Protein AF-A0A816KTT2-F1 (afdb_monomer_lite)

InterPro domains:
  IPR001611 Leucine-rich repeat [PS51450] (132-153)
  IPR003591 Leucine-rich repeat, typical subtype [SM00369] (106-127)
  IPR003591 Leucine-rich repeat, typical subtype [SM00369] (130-153)
  IPR003591 Leucine-rich repeat, typical subtype [SM00369] (154-179)
  IPR025875 Leucine rich repeat 4 [PF12799] (131-171)
  IPR032675 Leucine-rich repeat domain superfamily [G3DSA:3.80.10.10] (71-218)
  IPR051432 Voltage and calcium-activated potassium channel auxiliary protein [PTHR46473] (9-260)

Radius of gyration: 24.3 Å; chains: 1; bounding box: 77×35×74 Å

pLDDT: mean 76.41, std 20.33, range [20.0, 98.81]

Foldseek 3Di:
DDDDDDDDPPQCQDQPPDDDDRWRFRDPPFQWGWTDDLAETAIHRHPPPDDADHADDPVDNRLHQEYHQECHAQEDRPCVLSNQNHQYDANALYQYDLVPDAQQSNLNHQYYHHANRQDADDAQCVRNNNQNHAYYHHDNYAHQEAELNSVLSNLNHAEAEHAAYQHAEYEPVLSVLLRLRHAEYEPAYPHQAYAYPDADALVSLQVSLVSQVVRVAAHEYAYAHYAPCRVDPFLVRVVVHDLSSVLSVVVNYDLNNVVRNLNHDADAVVRLVSVLVSVPVNDPDLPPDPNQDWGWHDYPVGIDTDGRRDVVVVD

Structure (mmCIF, N/CA/C/O backbone):
data_AF-A0A816KTT2-F1
#
_entry.id   AF-A0A816KTT2-F1
#
loop_
_atom_site.group_PDB
_atom_site.id
_atom_site.type_symbol
_atom_site.label_atom_id
_atom_site.label_alt_id
_atom_site.label_comp_id
_atom_site.label_asym_id
_atom_site.label_entity_id
_atom_site.label_seq_id
_atom_site.pdbx_PDB_ins_code
_atom_site.Cartn_x
_atom_site.Cartn_y
_atom_site.Cartn_z
_atom_site.occupancy
_atom_site.B_iso_or_equiv
_atom_site.auth_seq_id
_atom_site.auth_comp_id
_atom_site.auth_asym_id
_atom_site.auth_atom_id
_atom_site.pdbx_PDB_model_num
ATOM 1 N N . MET A 1 1 ? 45.117 -8.802 -15.740 1.00 24.66 1 MET A N 1
ATOM 2 C CA . MET A 1 1 ? 44.619 -7.413 -15.852 1.00 24.66 1 MET A CA 1
ATOM 3 C C . MET A 1 1 ? 43.783 -7.287 -17.121 1.00 24.66 1 MET A C 1
ATOM 5 O O . MET A 1 1 ? 44.356 -7.189 -18.193 1.00 24.66 1 MET A O 1
ATOM 9 N N . CYS A 1 2 ? 42.453 -7.301 -17.024 1.00 20.00 2 CYS A N 1
ATOM 10 C CA . CYS A 1 2 ? 41.589 -6.781 -18.087 1.00 20.00 2 CYS A CA 1
ATOM 11 C C . CYS A 1 2 ? 40.756 -5.656 -17.472 1.00 20.00 2 CYS A C 1
ATOM 13 O O . CYS A 1 2 ? 39.935 -5.884 -16.587 1.00 20.00 2 CYS A O 1
ATOM 15 N N . LYS A 1 3 ? 41.095 -4.428 -17.868 1.00 22.61 3 LYS A N 1
ATOM 16 C CA . LYS A 1 3 ? 40.458 -3.175 -17.468 1.00 22.61 3 LYS A CA 1
ATOM 17 C C . LYS A 1 3 ? 39.238 -2.934 -18.362 1.00 22.61 3 LYS A C 1
ATOM 19 O O . LYS A 1 3 ? 39.368 -2.947 -19.577 1.00 22.61 3 LYS A O 1
ATOM 24 N N . VAL A 1 4 ? 38.103 -2.681 -17.714 1.00 27.72 4 VAL A N 1
ATOM 25 C CA . VAL A 1 4 ? 37.094 -1.654 -18.033 1.00 27.72 4 VAL A CA 1
ATOM 26 C C . VAL A 1 4 ? 36.867 -1.331 -19.520 1.00 27.72 4 VAL A C 1
ATOM 28 O O . VAL A 1 4 ? 37.618 -0.565 -20.117 1.00 27.72 4 VAL A O 1
ATOM 31 N N . ARG A 1 5 ? 35.714 -1.757 -20.049 1.00 23.64 5 ARG A N 1
ATOM 32 C CA . ARG A 1 5 ? 34.893 -0.943 -20.961 1.00 23.64 5 ARG A CA 1
ATOM 33 C C . ARG A 1 5 ? 33.411 -1.176 -20.655 1.00 23.64 5 ARG A C 1
ATOM 35 O O . ARG A 1 5 ? 32.819 -2.165 -21.067 1.00 23.64 5 ARG A O 1
ATOM 42 N N . GLN A 1 6 ? 32.848 -0.252 -19.877 1.00 33.16 6 GLN A N 1
ATOM 43 C CA . GLN A 1 6 ? 31.441 0.132 -19.963 1.00 33.16 6 GLN A CA 1
ATOM 44 C C . GLN A 1 6 ? 31.148 0.556 -21.410 1.00 33.16 6 GLN A C 1
ATOM 46 O O . GLN A 1 6 ? 31.946 1.308 -21.962 1.00 33.16 6 GLN A O 1
ATOM 51 N N . LEU A 1 7 ? 30.048 0.073 -21.994 1.00 27.77 7 LEU A N 1
ATOM 52 C CA . LEU A 1 7 ? 29.100 0.775 -22.881 1.00 27.77 7 LEU A CA 1
ATOM 53 C C . LEU A 1 7 ? 28.324 -0.260 -23.720 1.00 27.77 7 LEU A C 1
ATOM 55 O O . LEU A 1 7 ? 28.928 -1.066 -24.417 1.00 27.77 7 LEU A O 1
ATOM 59 N N . LEU A 1 8 ? 26.991 -0.144 -23.693 1.00 30.16 8 LEU A N 1
ATOM 60 C CA . LEU A 1 8 ? 26.034 -0.680 -24.674 1.00 30.16 8 LEU A CA 1
ATOM 61 C C . LEU A 1 8 ? 25.933 -2.213 -24.766 1.00 30.16 8 LEU A C 1
ATOM 63 O O . LEU A 1 8 ? 26.398 -2.831 -25.722 1.00 30.16 8 LEU A O 1
ATOM 67 N N . ILE A 1 9 ? 25.197 -2.830 -23.835 1.00 35.19 9 ILE A N 1
ATOM 68 C CA . ILE A 1 9 ? 24.545 -4.111 -24.140 1.00 35.19 9 ILE A CA 1
ATOM 69 C C . ILE A 1 9 ? 23.357 -3.783 -25.051 1.00 35.19 9 ILE A C 1
ATOM 71 O O . ILE A 1 9 ? 22.263 -3.472 -24.587 1.00 35.19 9 ILE A O 1
ATOM 75 N N . PHE A 1 10 ? 23.591 -3.807 -26.364 1.00 36.38 10 PHE A N 1
ATOM 76 C CA . PHE A 1 10 ? 22.520 -3.969 -27.341 1.00 36.38 10 PHE A CA 1
ATOM 77 C C . PHE A 1 10 ? 21.886 -5.342 -27.081 1.00 36.38 10 PHE A C 1
ATOM 79 O O . PHE A 1 10 ? 22.417 -6.368 -27.502 1.00 36.38 10 PHE A O 1
ATOM 86 N N . LEU A 1 11 ? 20.743 -5.380 -26.393 1.00 40.09 11 LEU A N 1
ATOM 87 C CA . LEU A 1 11 ? 19.772 -6.439 -26.646 1.00 40.09 11 LEU A CA 1
ATOM 88 C C . LEU A 1 11 ? 19.348 -6.254 -28.105 1.00 40.09 11 LEU A C 1
ATOM 90 O O . LEU A 1 11 ? 18.520 -5.402 -28.415 1.00 40.09 11 LEU A O 1
ATOM 94 N N . SER A 1 12 ? 19.967 -6.994 -29.022 1.00 38.56 12 SER A N 1
ATOM 95 C CA . SER A 1 12 ? 19.483 -7.126 -30.392 1.00 38.56 12 SER A CA 1
ATOM 96 C C . SER A 1 12 ? 18.165 -7.896 -30.344 1.00 38.56 12 SER A C 1
ATOM 98 O O . SER A 1 12 ? 18.102 -9.105 -30.537 1.00 38.56 12 SER A O 1
ATOM 100 N N . CYS A 1 13 ? 17.086 -7.192 -30.021 1.00 36.97 13 CYS A N 1
ATOM 101 C CA . CYS A 1 13 ? 15.748 -7.670 -30.298 1.00 36.97 13 CYS A CA 1
ATOM 102 C C . CYS A 1 13 ? 15.587 -7.592 -31.826 1.00 36.97 13 CYS A C 1
ATOM 104 O O . CYS A 1 13 ? 15.429 -6.515 -32.400 1.00 36.97 13 CYS A O 1
ATOM 106 N N . LEU A 1 14 ? 15.784 -8.726 -32.505 1.00 33.47 14 LEU A N 1
ATOM 107 C CA . LEU A 1 14 ? 15.609 -8.826 -33.951 1.00 33.47 14 LEU A CA 1
ATOM 108 C C . LEU A 1 14 ? 14.117 -8.649 -34.255 1.00 33.47 14 LEU A C 1
ATOM 110 O O . LEU A 1 14 ? 13.292 -9.451 -33.822 1.00 33.47 14 LEU A O 1
ATOM 114 N N . PHE A 1 15 ? 13.770 -7.602 -35.004 1.00 34.47 15 PHE A N 1
ATOM 115 C CA . PHE A 1 15 ? 12.466 -7.493 -35.649 1.00 34.47 15 PHE A CA 1
ATOM 116 C C . PHE A 1 15 ? 12.412 -8.532 -36.774 1.00 34.47 15 PHE A C 1
ATOM 118 O O . PHE A 1 15 ? 12.858 -8.267 -37.888 1.00 34.47 15 PHE A O 1
ATOM 125 N N . THR A 1 16 ? 11.899 -9.734 -36.510 1.00 30.38 16 THR A N 1
ATOM 126 C CA . THR A 1 16 ? 11.515 -10.639 -37.599 1.00 30.38 16 THR A CA 1
ATOM 127 C C . THR A 1 16 ? 10.188 -10.152 -38.172 1.00 30.38 16 THR A C 1
ATOM 129 O O . THR A 1 16 ? 9.113 -10.554 -37.733 1.00 30.38 16 THR A O 1
ATOM 132 N N . SER A 1 17 ? 10.263 -9.233 -39.135 1.00 34.91 17 SER A N 1
ATOM 133 C CA . SER A 1 17 ? 9.120 -8.806 -39.937 1.00 34.91 17 SER A CA 1
ATOM 134 C C . SER A 1 17 ? 8.761 -9.890 -40.952 1.00 34.91 17 SER A C 1
ATOM 136 O O . SER A 1 17 ? 9.218 -9.845 -42.089 1.00 34.91 17 SER A O 1
ATOM 138 N N . THR A 1 18 ? 7.923 -10.847 -40.571 1.00 31.75 18 THR A N 1
ATOM 139 C CA . THR A 1 18 ? 7.153 -11.638 -41.541 1.00 31.75 18 THR A CA 1
ATOM 140 C C . THR A 1 18 ? 5.847 -12.101 -40.902 1.00 31.75 18 THR A C 1
ATOM 142 O O . THR A 1 18 ? 5.823 -13.096 -40.192 1.00 31.75 18 THR A O 1
ATOM 145 N N . ASN A 1 19 ? 4.782 -11.356 -41.207 1.00 33.91 19 ASN A N 1
ATOM 146 C CA . ASN A 1 19 ? 3.358 -11.670 -41.059 1.00 33.91 19 ASN A CA 1
ATOM 147 C C . ASN A 1 19 ? 2.789 -11.996 -39.661 1.00 33.91 19 ASN A C 1
ATOM 149 O O . ASN A 1 19 ? 2.970 -13.070 -39.104 1.00 33.91 19 ASN A O 1
ATOM 153 N N . SER A 1 20 ? 1.936 -11.062 -39.217 1.00 36.72 20 SER A N 1
ATOM 154 C CA . SER A 1 20 ? 0.981 -11.093 -38.097 1.00 36.72 20 SER A CA 1
ATOM 155 C C . SER A 1 20 ? 1.572 -11.308 -36.696 1.00 36.72 20 SER A C 1
ATOM 157 O O . SER A 1 20 ? 1.999 -12.398 -36.342 1.00 36.72 20 SER A O 1
ATOM 159 N N . THR A 1 21 ? 1.480 -10.253 -35.878 1.00 35.31 21 THR A N 1
ATOM 160 C CA . THR A 1 21 ? 2.015 -10.066 -34.511 1.00 35.31 21 THR A CA 1
ATOM 161 C C . THR A 1 21 ? 3.501 -9.669 -34.460 1.00 35.31 21 THR A C 1
ATOM 163 O O . THR A 1 21 ? 4.401 -10.499 -34.504 1.00 35.31 21 THR A O 1
ATOM 166 N N . ASN A 1 22 ? 3.761 -8.356 -34.364 1.00 38.28 22 ASN A N 1
ATOM 167 C CA . ASN A 1 22 ? 5.088 -7.764 -34.139 1.00 38.28 22 ASN A CA 1
ATOM 168 C C . ASN A 1 22 ? 5.579 -8.079 -32.713 1.00 38.28 22 ASN A C 1
ATOM 170 O O . ASN A 1 22 ? 5.584 -7.224 -31.832 1.00 38.28 22 ASN A O 1
ATOM 174 N N . VAL A 1 23 ? 5.957 -9.331 -32.473 1.00 39.00 23 VAL A N 1
ATOM 175 C CA . VAL A 1 23 ? 6.588 -9.781 -31.233 1.00 39.00 23 VAL A CA 1
ATOM 176 C C . VAL A 1 23 ? 8.085 -9.889 -31.495 1.00 39.00 23 VAL A C 1
ATOM 178 O O . VAL A 1 23 ? 8.531 -10.786 -32.206 1.00 39.00 23 VAL A O 1
ATOM 181 N N . SER A 1 24 ? 8.875 -8.972 -30.932 1.00 45.12 24 SER A N 1
ATOM 182 C CA . SER A 1 24 ? 10.334 -9.109 -30.951 1.00 45.12 24 SER A CA 1
ATOM 183 C C . SER A 1 24 ? 10.769 -9.973 -29.764 1.00 45.12 24 SER A C 1
ATOM 185 O O . SER A 1 24 ? 10.652 -9.584 -28.600 1.00 45.12 24 SER A O 1
ATOM 187 N N . SER A 1 25 ? 11.223 -11.193 -30.053 1.00 41.69 25 SER A N 1
ATOM 188 C CA . SER A 1 25 ? 11.922 -12.044 -29.088 1.00 41.69 25 SER A CA 1
ATOM 189 C C . SER A 1 25 ? 13.403 -11.685 -29.123 1.00 41.69 25 SER A C 1
ATOM 191 O O . SER A 1 25 ? 14.022 -11.815 -30.185 1.00 41.69 25 SER A O 1
ATOM 193 N N . CYS A 1 26 ? 14.004 -11.240 -28.015 1.00 45.84 26 CYS A N 1
ATOM 194 C CA . CYS A 1 26 ? 15.454 -11.059 -28.038 1.00 45.84 26 CYS A CA 1
ATOM 195 C C . CYS A 1 26 ? 16.170 -12.428 -28.006 1.00 45.84 26 CYS A C 1
ATOM 197 O O . CYS A 1 26 ? 15.630 -13.431 -27.540 1.00 45.84 26 CYS A O 1
ATOM 199 N N . ILE A 1 27 ? 17.357 -12.469 -28.615 1.00 42.12 27 ILE A N 1
ATOM 200 C CA . ILE A 1 27 ? 18.046 -13.673 -29.110 1.00 42.12 27 ILE A CA 1
ATOM 201 C C . ILE A 1 27 ? 18.154 -14.811 -28.073 1.00 42.12 27 ILE A C 1
ATOM 203 O O . ILE A 1 27 ? 18.439 -14.595 -26.893 1.00 42.12 27 ILE A O 1
ATOM 207 N N . SER A 1 28 ? 18.011 -16.044 -28.575 1.00 40.69 28 SER A N 1
ATOM 208 C CA . SER A 1 28 ? 17.909 -17.344 -27.888 1.00 40.69 28 SER A CA 1
ATOM 209 C C . SER A 1 28 ? 19.086 -17.781 -26.999 1.00 40.69 28 SER A C 1
ATOM 211 O O . SER A 1 28 ? 19.059 -18.894 -26.487 1.00 40.69 28 SER A O 1
ATOM 213 N N . ASN A 1 29 ? 20.097 -16.936 -26.791 1.00 45.31 29 ASN A N 1
ATOM 214 C CA . ASN A 1 29 ? 21.264 -17.224 -25.946 1.00 45.31 29 ASN A CA 1
ATOM 215 C C . ASN A 1 29 ? 21.421 -16.217 -24.797 1.00 45.31 29 ASN A C 1
ATOM 217 O O . ASN A 1 29 ? 22.522 -16.014 -24.285 1.00 45.31 29 ASN A O 1
ATOM 221 N N . THR A 1 30 ? 20.329 -15.573 -24.383 1.00 49.66 30 THR A N 1
ATOM 222 C CA . THR A 1 30 ? 20.312 -14.827 -23.126 1.00 49.66 30 THR A CA 1
ATOM 223 C C . THR A 1 30 ? 19.778 -15.719 -22.001 1.00 49.66 30 THR A C 1
ATOM 225 O O . THR A 1 30 ? 18.822 -16.467 -22.198 1.00 49.66 30 THR A O 1
ATOM 228 N N . PRO A 1 31 ? 20.352 -15.646 -20.794 1.00 64.31 31 PRO A N 1
ATOM 229 C CA . PRO A 1 31 ? 19.849 -16.341 -19.611 1.00 64.31 31 PRO A CA 1
ATOM 230 C C . PRO A 1 31 ? 18.574 -15.685 -19.043 1.00 64.31 31 PRO A C 1
ATOM 232 O O . PRO A 1 31 ? 18.317 -15.794 -17.853 1.00 64.31 31 PRO A O 1
ATOM 235 N N . CYS A 1 32 ? 17.811 -14.971 -19.875 1.00 74.06 32 CYS A N 1
ATOM 236 C CA . CYS A 1 32 ? 16.625 -14.192 -19.539 1.00 74.06 32 CYS A CA 1
ATOM 237 C C . CYS A 1 32 ? 15.531 -14.464 -20.575 1.00 74.06 32 CYS A C 1
ATOM 239 O O . CYS A 1 32 ? 15.811 -14.529 -21.771 1.00 74.06 32 CYS A O 1
ATOM 241 N N . LYS A 1 33 ? 14.263 -14.499 -20.160 1.00 79.81 33 LYS A N 1
ATOM 242 C CA . LYS A 1 33 ? 13.137 -14.341 -21.093 1.00 79.81 33 LYS A CA 1
ATOM 243 C C . LYS A 1 33 ? 12.829 -12.859 -21.251 1.00 79.81 33 LYS A C 1
ATOM 245 O O . LYS A 1 33 ? 12.615 -12.178 -20.254 1.00 79.81 33 LYS A O 1
ATOM 250 N N . CYS A 1 34 ? 12.785 -12.364 -22.480 1.00 79.81 34 CYS A N 1
ATOM 251 C CA . CYS A 1 34 ? 12.501 -10.961 -22.765 1.00 79.81 34 CYS A CA 1
ATOM 252 C C . CYS A 1 34 ? 11.460 -10.812 -23.875 1.00 79.81 34 CYS A C 1
ATOM 254 O O . CYS A 1 34 ? 11.364 -11.649 -24.773 1.00 79.81 34 CYS A O 1
ATOM 256 N N . LEU A 1 35 ? 10.669 -9.74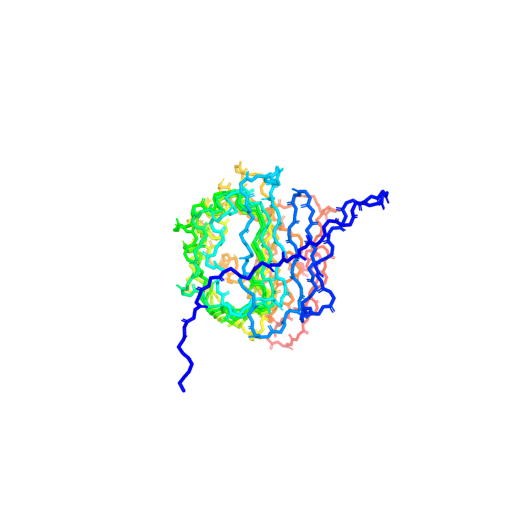8 -23.778 1.00 82.31 35 LEU A N 1
ATOM 257 C CA . LEU A 1 35 ? 9.609 -9.413 -24.717 1.00 82.31 35 LEU A CA 1
ATOM 258 C C . LEU A 1 35 ? 9.482 -7.892 -24.796 1.00 82.31 35 LEU A C 1
ATOM 260 O O . LEU A 1 35 ? 9.340 -7.230 -23.767 1.00 82.31 35 LEU A O 1
ATOM 264 N N . LEU A 1 36 ? 9.503 -7.358 -26.014 1.00 83.81 36 LEU A N 1
ATOM 265 C CA . LEU A 1 36 ? 9.235 -5.952 -26.291 1.00 83.81 36 LEU A CA 1
ATOM 266 C C . LEU A 1 36 ? 8.025 -5.832 -27.221 1.00 83.81 36 LEU A C 1
ATOM 268 O O . LEU A 1 36 ? 7.941 -6.511 -28.248 1.00 83.81 36 LEU A O 1
ATOM 272 N N . THR A 1 37 ? 7.115 -4.947 -26.835 1.00 83.25 37 THR A N 1
ATOM 273 C CA . THR A 1 37 ? 5.898 -4.562 -27.560 1.00 83.25 37 THR A CA 1
ATOM 274 C C . THR A 1 37 ? 5.875 -3.042 -27.745 1.00 83.25 37 THR A C 1
ATOM 276 O O . THR A 1 37 ? 6.811 -2.359 -27.328 1.00 83.25 37 THR A O 1
ATOM 279 N N . GLU A 1 38 ? 4.823 -2.504 -28.364 1.00 81.94 38 GLU A N 1
ATOM 280 C CA . GLU A 1 38 ? 4.696 -1.062 -28.618 1.00 81.94 38 GLU A CA 1
ATOM 281 C C . GLU A 1 38 ? 4.625 -0.216 -27.333 1.00 81.94 38 GLU A C 1
ATOM 283 O O . GLU A 1 38 ? 5.120 0.913 -27.315 1.00 81.94 38 GLU A O 1
ATOM 288 N N . ASP A 1 39 ? 4.063 -0.775 -26.256 1.00 87.44 39 ASP A N 1
ATOM 289 C CA . ASP A 1 39 ? 3.790 -0.089 -24.987 1.00 87.44 39 ASP A CA 1
ATOM 290 C C . ASP A 1 39 ? 4.426 -0.759 -23.756 1.00 87.44 39 ASP A C 1
ATOM 292 O O . ASP A 1 39 ? 4.419 -0.193 -22.659 1.00 87.44 39 ASP A O 1
ATOM 296 N N . SER A 1 40 ? 5.003 -1.955 -23.901 1.00 89.31 40 SER A N 1
ATOM 297 C CA . SER A 1 40 ? 5.557 -2.694 -22.767 1.00 89.31 40 SER A CA 1
ATOM 298 C C . SER A 1 40 ? 6.890 -3.382 -23.037 1.00 89.31 40 SER A C 1
ATOM 300 O O . SER A 1 40 ? 7.136 -3.931 -24.116 1.00 89.31 40 SER A O 1
ATOM 302 N N . PHE A 1 41 ? 7.732 -3.395 -22.002 1.00 87.50 41 PHE A N 1
ATOM 303 C CA . PHE A 1 41 ? 8.992 -4.125 -21.952 1.00 87.50 41 PHE A CA 1
ATOM 304 C C . PHE A 1 41 ? 8.982 -5.122 -20.790 1.00 87.50 41 PHE A C 1
ATOM 306 O O . PHE A 1 41 ? 8.722 -4.765 -19.640 1.00 87.50 41 PHE A O 1
ATOM 313 N N . THR A 1 42 ? 9.263 -6.387 -21.087 1.00 87.12 42 THR A N 1
ATOM 314 C CA . THR A 1 42 ? 9.264 -7.478 -20.112 1.00 87.12 42 THR A CA 1
ATOM 315 C C . THR A 1 42 ? 10.602 -8.205 -20.108 1.00 87.12 42 THR A C 1
ATOM 317 O O . THR A 1 42 ? 11.148 -8.534 -21.159 1.00 87.12 42 THR A O 1
ATOM 320 N N . LEU A 1 43 ? 11.094 -8.502 -18.910 1.00 87.19 43 LEU A N 1
ATOM 321 C CA . LEU A 1 43 ? 12.315 -9.225 -18.608 1.00 87.19 43 LEU A CA 1
ATOM 322 C C . LEU A 1 43 ? 12.053 -10.176 -17.430 1.00 87.19 43 LEU A C 1
ATOM 324 O O . LEU A 1 43 ? 11.607 -9.752 -16.367 1.00 87.19 43 LEU A O 1
ATOM 328 N N . LEU A 1 44 ? 12.298 -11.470 -17.606 1.00 87.00 44 LEU A N 1
ATOM 329 C CA . LEU A 1 44 ? 11.953 -12.499 -16.626 1.00 87.00 44 LEU A CA 1
ATOM 330 C C . LEU A 1 44 ? 13.112 -13.469 -16.417 1.00 87.00 44 LEU A C 1
ATOM 332 O O . LEU A 1 44 ? 13.697 -13.955 -17.388 1.00 87.00 44 LEU A O 1
ATOM 336 N N . ASN A 1 45 ? 13.340 -13.825 -15.151 1.00 82.88 45 ASN A N 1
ATOM 337 C CA . ASN A 1 45 ? 14.223 -14.910 -14.716 1.00 82.88 45 ASN A CA 1
ATOM 338 C C . ASN A 1 45 ? 15.626 -14.810 -15.326 1.00 82.88 45 ASN A C 1
ATOM 340 O O . ASN A 1 45 ? 16.062 -15.721 -16.024 1.00 82.88 45 ASN A O 1
ATOM 344 N N . CYS A 1 46 ? 16.300 -13.688 -15.088 1.00 78.56 46 CYS A N 1
ATOM 345 C CA . CYS A 1 46 ? 17.652 -13.462 -15.583 1.00 78.56 46 CYS A CA 1
ATOM 346 C C . CYS A 1 46 ? 18.713 -14.109 -14.696 1.00 78.56 46 CYS A C 1
ATOM 348 O O . CYS A 1 46 ? 18.598 -14.078 -13.471 1.00 78.56 46 CYS A O 1
ATOM 350 N N . SER A 1 47 ? 19.803 -14.614 -15.284 1.00 68.12 47 SER A N 1
ATOM 351 C CA . SER A 1 47 ? 20.982 -14.965 -14.485 1.00 68.12 47 SER A CA 1
ATOM 352 C C . SER A 1 47 ? 21.635 -13.721 -13.880 1.00 68.12 47 SER A C 1
ATOM 354 O O . SER A 1 47 ? 21.647 -12.636 -14.465 1.00 68.12 47 SER A O 1
ATOM 356 N N . TYR A 1 48 ? 22.270 -13.912 -12.723 1.00 59.28 48 TYR A N 1
ATOM 357 C CA . TYR A 1 48 ? 22.945 -12.886 -11.916 1.00 59.28 48 TYR A CA 1
ATOM 358 C C . TYR A 1 48 ? 24.094 -12.129 -12.616 1.00 59.28 48 TYR A C 1
ATOM 360 O O . TYR A 1 48 ? 24.746 -11.290 -12.000 1.00 59.28 48 TYR A O 1
ATOM 368 N N . SER A 1 49 ? 24.370 -12.415 -13.891 1.00 57.78 49 SER A N 1
ATOM 369 C CA . SER A 1 49 ? 25.502 -11.885 -14.652 1.00 57.78 49 SER A CA 1
ATOM 370 C C . SER A 1 49 ? 25.253 -10.532 -15.329 1.00 57.78 49 SER A C 1
ATOM 372 O O . SER A 1 49 ? 26.180 -10.069 -15.978 1.00 57.78 49 SER A O 1
ATOM 374 N N . LEU A 1 50 ? 24.075 -9.909 -15.129 1.00 63.75 50 LEU A N 1
ATOM 375 C CA . LEU A 1 50 ? 23.656 -8.514 -15.423 1.00 63.75 50 LEU A CA 1
ATOM 376 C C . LEU A 1 50 ? 22.477 -8.409 -16.402 1.00 63.75 50 LEU A C 1
ATOM 378 O O . LEU A 1 50 ? 22.644 -8.643 -17.599 1.00 63.75 50 LEU A O 1
ATOM 382 N N . PRO A 1 51 ? 21.362 -7.836 -15.923 1.00 66.69 51 PRO A N 1
ATOM 383 C CA . PRO A 1 51 ? 20.658 -6.851 -16.732 1.00 66.69 51 PRO A CA 1
ATOM 384 C C . PRO A 1 51 ? 20.332 -5.599 -15.913 1.00 66.69 51 PRO A C 1
ATOM 386 O O . PRO A 1 51 ? 19.731 -5.661 -14.844 1.00 66.69 51 PRO A O 1
ATOM 389 N N . ASP A 1 52 ? 20.749 -4.449 -16.429 1.00 73.44 52 ASP A N 1
ATOM 390 C CA . ASP A 1 52 ? 20.015 -3.202 -16.208 1.00 73.44 52 ASP A CA 1
ATOM 391 C C . ASP A 1 52 ? 18.922 -3.111 -17.291 1.00 73.44 52 ASP A C 1
ATOM 393 O O . ASP A 1 52 ? 18.908 -3.908 -18.237 1.00 73.44 52 ASP A O 1
ATOM 397 N N . LEU A 1 53 ? 18.010 -2.150 -17.177 1.00 78.50 53 LEU A N 1
ATOM 398 C CA . LEU A 1 53 ? 17.065 -1.863 -18.251 1.00 78.50 53 LEU A CA 1
ATOM 399 C C . LEU A 1 53 ? 17.831 -1.371 -19.497 1.00 78.50 53 LEU A C 1
ATOM 401 O O . LEU A 1 53 ? 18.752 -0.558 -19.362 1.00 78.50 53 LEU A O 1
ATOM 405 N N . PRO A 1 54 ? 17.478 -1.839 -20.711 1.00 76.31 54 PRO A N 1
ATOM 406 C CA . PRO A 1 54 ? 18.081 -1.332 -21.938 1.00 76.31 54 PRO A CA 1
ATOM 407 C C . PRO A 1 54 ? 17.714 0.142 -22.148 1.00 76.31 54 PRO A C 1
ATOM 409 O O . PRO A 1 54 ? 16.802 0.664 -21.513 1.00 76.31 54 PRO A O 1
ATOM 412 N N . ILE A 1 55 ? 18.400 0.816 -23.065 1.00 70.62 55 ILE A N 1
ATOM 413 C CA . ILE A 1 55 ? 18.019 2.156 -23.527 1.00 70.62 55 ILE A CA 1
ATOM 414 C C . ILE A 1 55 ? 17.554 2.012 -24.974 1.00 70.62 55 ILE A C 1
ATOM 416 O O . ILE A 1 55 ? 18.295 1.486 -25.806 1.00 70.62 55 ILE A O 1
ATOM 420 N N . PHE A 1 56 ? 16.335 2.460 -25.277 1.00 66.88 56 PHE A N 1
ATOM 421 C CA . PHE A 1 56 ? 15.817 2.480 -26.645 1.00 66.88 56 PHE A CA 1
ATOM 422 C C . PHE A 1 56 ? 16.233 3.779 -27.346 1.00 66.88 56 PHE A C 1
ATOM 424 O O . PHE A 1 56 ? 16.132 4.864 -26.775 1.00 66.88 56 PHE A O 1
ATOM 431 N N . ASN A 1 57 ? 16.728 3.678 -28.583 1.00 56.75 57 ASN A N 1
ATOM 432 C CA . ASN A 1 57 ? 17.114 4.851 -29.369 1.00 56.75 57 ASN A CA 1
ATOM 433 C C . ASN A 1 57 ? 15.879 5.678 -29.771 1.00 56.75 57 ASN A C 1
ATOM 435 O O . ASN A 1 57 ? 14.838 5.126 -30.134 1.00 56.75 57 ASN A O 1
ATOM 439 N N . SER A 1 58 ? 16.047 7.003 -29.811 1.00 51.56 58 SER A N 1
ATOM 440 C CA . SER A 1 58 ? 15.028 8.026 -30.118 1.00 51.56 58 SER A CA 1
ATOM 441 C C . SER A 1 58 ? 14.324 7.892 -31.475 1.00 51.56 58 SER A C 1
ATOM 443 O O . SER A 1 58 ? 13.354 8.595 -31.730 1.00 51.56 58 SER A O 1
ATOM 445 N N . ASN A 1 59 ? 14.801 7.009 -32.355 1.00 48.78 59 ASN A N 1
ATOM 446 C CA . ASN A 1 59 ? 14.206 6.762 -33.673 1.00 48.78 59 ASN A CA 1
ATOM 447 C C . ASN A 1 59 ? 13.061 5.737 -33.632 1.00 48.78 59 ASN A C 1
ATOM 449 O O . ASN A 1 59 ? 12.498 5.410 -34.674 1.00 48.78 59 ASN A O 1
ATOM 453 N N . THR A 1 60 ? 12.741 5.198 -32.454 1.00 55.50 60 THR A N 1
ATOM 454 C CA . THR A 1 60 ? 11.634 4.260 -32.265 1.00 55.50 60 THR A CA 1
ATOM 455 C C . THR A 1 60 ? 10.432 4.999 -31.682 1.00 55.50 60 THR A C 1
ATOM 457 O O . THR A 1 60 ? 10.546 5.682 -30.671 1.00 55.50 60 THR A O 1
ATOM 460 N N . SER A 1 61 ? 9.266 4.870 -32.315 1.00 60.22 61 SER A N 1
ATOM 461 C CA . SER A 1 61 ? 7.985 5.432 -31.860 1.00 60.22 61 SER A CA 1
ATOM 462 C C . SER A 1 61 ? 7.390 4.665 -30.666 1.00 60.22 61 SER A C 1
ATOM 464 O O . SER A 1 61 ? 6.173 4.536 -30.559 1.00 60.22 61 SER A O 1
ATOM 466 N N . LEU A 1 62 ? 8.234 4.081 -29.813 1.00 68.25 62 LEU A N 1
ATOM 467 C CA . LEU A 1 62 ? 7.807 3.239 -28.699 1.00 68.25 62 LEU A CA 1
ATOM 468 C C . LEU A 1 62 ? 7.443 4.128 -27.510 1.00 68.25 62 LEU A C 1
ATOM 470 O O . LEU A 1 62 ? 8.290 4.850 -26.983 1.00 68.25 62 LEU A O 1
ATOM 474 N N . ASN A 1 63 ? 6.186 4.064 -27.078 1.00 84.25 63 ASN A N 1
ATOM 475 C CA . ASN A 1 63 ? 5.706 4.765 -25.893 1.00 84.25 63 ASN A CA 1
ATOM 476 C C . ASN A 1 63 ? 5.523 3.752 -24.763 1.00 84.25 63 ASN A C 1
ATOM 478 O O . ASN A 1 63 ? 4.413 3.302 -24.492 1.00 84.25 63 ASN A O 1
ATOM 482 N N . ILE A 1 64 ? 6.634 3.359 -24.138 1.00 88.06 64 ILE A N 1
ATOM 483 C CA . ILE A 1 64 ? 6.616 2.346 -23.083 1.00 88.06 64 ILE A CA 1
ATOM 484 C C . ILE A 1 64 ? 5.928 2.908 -21.835 1.00 88.06 64 ILE A C 1
ATOM 486 O O . ILE A 1 64 ? 6.471 3.771 -21.146 1.00 88.06 64 ILE A O 1
ATOM 490 N N . THR A 1 65 ? 4.752 2.370 -21.524 1.00 94.88 65 THR A N 1
ATOM 491 C CA . THR A 1 65 ? 3.972 2.666 -20.315 1.00 94.88 65 THR A CA 1
ATOM 492 C C . THR A 1 65 ? 4.116 1.566 -19.261 1.00 94.88 65 THR A C 1
ATOM 494 O O . THR A 1 65 ? 3.788 1.773 -18.091 1.00 94.88 65 THR A O 1
ATOM 497 N N . LYS A 1 66 ? 4.640 0.391 -19.634 1.00 96.00 66 LYS A N 1
ATOM 498 C CA . LYS A 1 66 ? 4.716 -0.778 -18.749 1.00 96.00 66 LYS A CA 1
ATOM 499 C C . LYS A 1 66 ? 6.080 -1.459 -18.775 1.00 96.00 66 LYS A C 1
ATOM 501 O O . LYS A 1 66 ? 6.553 -1.896 -19.821 1.00 96.00 66 LYS A O 1
ATOM 506 N N . ILE A 1 67 ? 6.673 -1.642 -17.598 1.00 94.19 67 ILE A N 1
ATOM 507 C CA . ILE A 1 67 ? 7.914 -2.401 -17.407 1.00 94.19 67 ILE A CA 1
ATOM 508 C C . ILE A 1 67 ? 7.676 -3.540 -16.417 1.00 94.19 67 ILE A C 1
ATOM 510 O O . ILE A 1 67 ? 7.238 -3.318 -15.289 1.00 94.19 67 ILE A O 1
ATOM 514 N N . ILE A 1 68 ? 7.998 -4.766 -16.833 1.00 94.00 68 ILE A N 1
ATOM 515 C CA . ILE A 1 68 ? 7.932 -5.968 -15.995 1.00 94.00 68 ILE A CA 1
ATOM 516 C C . ILE A 1 68 ? 9.315 -6.622 -15.964 1.00 94.00 68 ILE A C 1
ATOM 518 O O . ILE A 1 68 ? 9.688 -7.300 -16.909 1.00 94.00 68 ILE A O 1
ATOM 522 N N . ALA A 1 69 ? 10.067 -6.463 -14.883 1.00 91.44 69 ALA A N 1
ATOM 523 C CA . ALA A 1 69 ? 11.391 -7.043 -14.674 1.00 91.44 69 ALA A CA 1
ATOM 524 C C . ALA A 1 69 ? 11.391 -7.980 -13.447 1.00 91.44 69 ALA A C 1
ATOM 526 O O . ALA A 1 69 ? 11.885 -7.625 -12.374 1.00 91.44 69 ALA A O 1
ATOM 527 N N . ARG A 1 70 ? 10.817 -9.184 -13.590 1.00 93.06 70 ARG A N 1
ATOM 528 C CA . ARG A 1 70 ? 10.651 -10.136 -12.472 1.00 93.06 70 ARG A CA 1
ATOM 529 C C . ARG A 1 70 ? 11.822 -11.095 -12.345 1.00 93.06 70 ARG A C 1
ATOM 531 O O . ARG A 1 70 ? 12.199 -11.724 -13.334 1.00 93.06 70 ARG A O 1
ATOM 538 N N . HIS A 1 71 ? 12.348 -11.265 -11.131 1.00 89.56 71 HIS A N 1
ATOM 539 C CA . HIS A 1 71 ? 13.561 -12.060 -10.878 1.00 89.56 71 HIS A CA 1
ATOM 540 C C . HIS A 1 71 ? 14.668 -11.723 -11.889 1.00 89.56 71 HIS A C 1
ATOM 542 O O . HIS A 1 71 ? 15.322 -12.605 -12.447 1.00 89.56 71 HIS A O 1
ATOM 548 N N . ALA A 1 72 ? 14.783 -10.436 -12.217 1.00 86.25 72 ALA A N 1
ATOM 549 C CA . ALA A 1 72 ? 15.582 -9.980 -13.342 1.00 86.25 72 ALA A CA 1
ATOM 550 C C . ALA A 1 72 ? 16.755 -9.117 -12.884 1.00 86.25 72 ALA A C 1
ATOM 552 O O . ALA A 1 72 ? 17.847 -9.227 -13.432 1.00 86.25 72 ALA A O 1
ATOM 553 N N . LEU A 1 73 ? 16.546 -8.276 -11.870 1.00 86.19 73 LEU A N 1
ATOM 554 C CA . LEU A 1 73 ? 17.527 -7.281 -11.456 1.00 86.19 73 LEU A CA 1
ATOM 555 C C . LEU A 1 73 ? 18.260 -7.714 -10.179 1.00 86.19 73 LEU A C 1
ATOM 557 O O . LEU A 1 73 ? 17.695 -8.335 -9.280 1.00 86.19 73 LEU A O 1
ATOM 561 N N . ILE A 1 74 ? 19.534 -7.337 -10.095 1.00 83.62 74 ILE A N 1
ATOM 562 C CA . ILE A 1 74 ? 20.397 -7.535 -8.912 1.00 83.62 74 ILE A CA 1
ATOM 563 C C . ILE A 1 74 ? 20.727 -6.221 -8.187 1.00 83.62 74 ILE A C 1
ATOM 565 O O . ILE A 1 74 ? 21.472 -6.208 -7.209 1.00 83.62 74 ILE A O 1
ATOM 569 N N . ARG A 1 75 ? 20.252 -5.102 -8.741 1.00 85.81 75 ARG A N 1
ATOM 570 C CA . ARG A 1 75 ? 20.427 -3.737 -8.246 1.00 85.81 75 ARG A CA 1
ATOM 571 C C . ARG A 1 75 ? 19.292 -2.865 -8.783 1.00 85.81 75 ARG A C 1
ATOM 573 O O . ARG A 1 75 ? 18.619 -3.260 -9.733 1.00 85.81 75 ARG A O 1
ATOM 580 N N . TRP A 1 76 ? 19.122 -1.674 -8.216 1.00 89.69 76 TRP A N 1
ATOM 581 C CA . TRP A 1 76 ? 18.195 -0.681 -8.762 1.00 89.69 76 TRP A CA 1
ATOM 582 C C . TRP A 1 76 ? 18.581 -0.293 -10.206 1.00 89.69 76 TRP A C 1
ATOM 584 O O . TRP A 1 76 ? 19.772 -0.070 -10.448 1.00 89.69 76 TRP A O 1
ATOM 594 N N . PRO A 1 77 ? 17.627 -0.218 -11.156 1.00 88.56 77 PRO A N 1
ATOM 595 C CA . PRO A 1 77 ? 17.934 0.091 -12.550 1.00 88.56 77 PRO A CA 1
ATOM 596 C C . PRO A 1 77 ? 18.398 1.544 -12.717 1.00 88.56 77 PRO A C 1
ATOM 598 O O . PRO A 1 77 ? 17.660 2.479 -12.398 1.00 88.56 77 PRO A O 1
ATOM 601 N N . LEU A 1 78 ? 19.613 1.753 -13.238 1.00 85.38 78 LEU A N 1
ATOM 602 C CA . LEU A 1 78 ? 20.216 3.089 -13.365 1.00 85.38 78 LEU A CA 1
ATOM 603 C C . LEU A 1 78 ? 19.562 3.914 -14.476 1.00 85.38 78 LEU A C 1
ATOM 605 O O . LEU A 1 78 ? 19.578 5.143 -14.437 1.00 85.38 78 LEU A O 1
ATOM 609 N N . HIS A 1 79 ? 18.977 3.236 -15.463 1.00 83.56 79 HIS A N 1
ATOM 610 C CA . HIS A 1 79 ? 18.363 3.852 -16.637 1.00 83.56 79 HIS A CA 1
ATOM 611 C C . HIS A 1 79 ? 16.836 3.933 -16.557 1.00 83.56 79 HIS A C 1
ATOM 613 O O . HIS A 1 79 ? 16.181 4.201 -17.561 1.00 83.56 79 HIS A O 1
ATOM 619 N N . LEU A 1 80 ? 16.245 3.757 -15.368 1.00 88.75 80 LEU A N 1
ATOM 620 C CA . LEU A 1 80 ? 14.793 3.870 -15.190 1.00 88.75 80 LEU A CA 1
ATOM 621 C C . LEU A 1 80 ? 14.246 5.216 -15.687 1.00 88.75 80 LEU A C 1
ATOM 623 O O . LEU A 1 80 ? 13.165 5.277 -16.261 1.00 88.75 80 LEU A O 1
ATOM 627 N N . CYS A 1 81 ? 15.023 6.289 -15.536 1.00 88.38 81 CYS A N 1
ATOM 628 C CA . CYS A 1 81 ? 14.614 7.628 -15.950 1.00 88.38 81 CYS A CA 1
ATOM 629 C C . CYS A 1 81 ? 14.547 7.849 -17.463 1.00 88.38 81 CYS A C 1
ATOM 631 O O . CYS A 1 81 ? 14.026 8.873 -17.896 1.00 88.38 81 CYS A O 1
ATOM 633 N N . SER A 1 82 ? 15.007 6.896 -18.276 1.00 86.25 82 SER A N 1
ATOM 634 C CA . SER A 1 82 ? 14.729 6.894 -19.715 1.00 86.25 82 SER A CA 1
ATOM 635 C C . SER A 1 82 ? 13.263 6.561 -20.034 1.00 86.25 82 SER A C 1
ATOM 637 O O . SER A 1 82 ? 12.843 6.715 -21.175 1.00 86.25 82 SER A O 1
ATOM 639 N N . TYR A 1 83 ? 12.482 6.140 -19.034 1.00 88.94 83 TYR A N 1
ATOM 640 C CA . TYR A 1 83 ? 11.107 5.664 -19.160 1.00 88.94 83 TYR A CA 1
ATOM 641 C C . TYR A 1 83 ? 10.120 6.545 -18.378 1.00 88.94 83 TYR A C 1
ATOM 643 O O . TYR A 1 83 ? 9.386 6.068 -17.519 1.00 88.94 83 TYR A O 1
ATOM 651 N N . SER A 1 84 ? 10.098 7.854 -18.638 1.00 88.69 84 SER A N 1
ATOM 652 C CA . SER A 1 84 ? 9.326 8.819 -17.831 1.00 88.69 84 SER A CA 1
ATOM 653 C C . SER A 1 84 ? 7.802 8.641 -17.873 1.00 88.69 84 SER A C 1
ATOM 655 O O . SER A 1 84 ? 7.109 9.115 -16.974 1.00 88.69 84 SER A O 1
ATOM 657 N N . ASN A 1 85 ? 7.279 7.975 -18.906 1.00 91.44 85 ASN A N 1
ATOM 658 C CA . ASN A 1 85 ? 5.840 7.794 -19.131 1.00 91.44 85 ASN A CA 1
ATOM 659 C C . ASN A 1 85 ? 5.285 6.504 -18.510 1.00 91.44 85 ASN A C 1
ATOM 661 O O . ASN A 1 85 ? 4.130 6.167 -18.759 1.00 91.44 85 ASN A O 1
ATOM 665 N N . ILE A 1 86 ? 6.086 5.755 -17.742 1.00 95.12 86 ILE A N 1
ATOM 666 C CA . ILE A 1 86 ? 5.613 4.479 -17.206 1.00 95.12 86 ILE A CA 1
ATOM 667 C C . ILE A 1 86 ? 4.524 4.672 -16.155 1.00 95.12 86 ILE A C 1
ATOM 669 O O . ILE A 1 86 ? 4.637 5.473 -15.228 1.00 95.12 86 ILE A O 1
ATOM 673 N N . GLU A 1 87 ? 3.493 3.855 -16.290 1.00 97.94 87 GLU A N 1
ATOM 674 C CA . GLU A 1 87 ? 2.355 3.750 -15.389 1.00 97.94 87 GLU A CA 1
ATOM 675 C C . GLU A 1 87 ? 2.440 2.468 -14.553 1.00 97.94 87 GLU A C 1
ATOM 677 O O . GLU A 1 87 ? 1.979 2.429 -13.412 1.00 97.94 87 GLU A O 1
ATOM 682 N N . ILE A 1 88 ? 3.066 1.416 -15.092 1.00 98.50 88 ILE A N 1
ATOM 683 C CA . ILE A 1 88 ? 3.194 0.111 -14.440 1.00 98.50 88 ILE A CA 1
ATOM 684 C C . ILE A 1 88 ? 4.670 -0.266 -14.346 1.00 98.50 88 ILE A C 1
ATOM 686 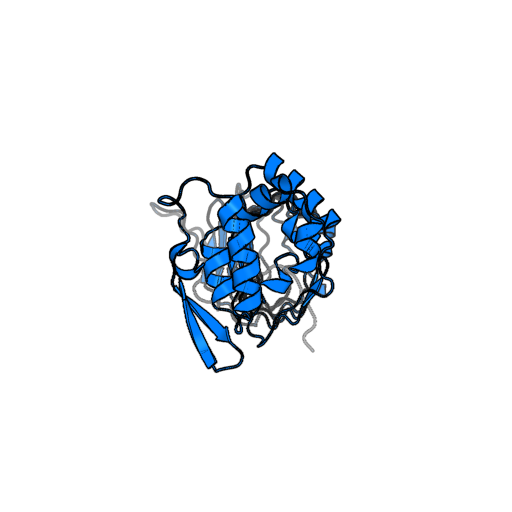O O . ILE A 1 88 ? 5.337 -0.456 -15.364 1.00 98.50 88 ILE A O 1
ATOM 690 N N . LEU A 1 89 ? 5.153 -0.446 -13.118 1.00 97.88 89 LEU A N 1
ATOM 691 C CA . LEU A 1 89 ? 6.499 -0.931 -12.831 1.00 97.88 89 LEU A CA 1
ATOM 692 C C . LEU A 1 89 ? 6.434 -2.140 -11.899 1.00 97.88 89 LEU A C 1
ATOM 694 O O . LEU A 1 89 ? 6.059 -2.033 -10.732 1.00 97.88 89 LEU A O 1
ATOM 698 N N . ASP A 1 90 ? 6.828 -3.298 -12.414 1.00 98.12 90 ASP A N 1
ATOM 699 C CA . ASP A 1 90 ? 6.933 -4.535 -11.648 1.00 98.12 90 ASP A CA 1
ATOM 700 C C . ASP A 1 90 ? 8.385 -5.003 -11.628 1.00 98.12 90 ASP A C 1
ATOM 702 O O . ASP A 1 90 ? 8.904 -5.444 -12.647 1.00 98.12 90 ASP A O 1
ATOM 706 N N . LEU A 1 91 ? 9.037 -4.902 -10.471 1.00 95.62 91 LEU A N 1
ATOM 707 C CA . LEU A 1 91 ? 10.413 -5.355 -10.253 1.00 95.62 91 LEU A CA 1
ATOM 708 C C . LEU A 1 91 ? 10.473 -6.565 -9.306 1.00 95.62 91 LEU A C 1
ATOM 710 O O . LEU A 1 91 ? 11.517 -6.837 -8.709 1.00 95.62 91 LEU A O 1
ATOM 714 N N . SER A 1 92 ? 9.351 -7.265 -9.121 1.00 96.81 92 SER A N 1
ATOM 715 C CA . SER A 1 92 ? 9.210 -8.294 -8.087 1.00 96.81 92 SER A CA 1
ATOM 716 C C . SER A 1 92 ? 10.235 -9.424 -8.199 1.00 96.81 92 SER A C 1
ATOM 718 O O . SER A 1 92 ? 10.681 -9.802 -9.283 1.00 96.81 92 SER A O 1
ATOM 720 N N . GLY A 1 93 ? 10.646 -9.972 -7.056 1.00 94.06 93 GLY A N 1
ATOM 721 C CA . GLY A 1 93 ? 11.624 -11.062 -7.001 1.00 94.06 93 GLY A CA 1
ATOM 722 C C . GLY A 1 93 ? 13.058 -10.667 -7.376 1.00 94.06 93 GLY A C 1
ATOM 723 O O . GLY A 1 93 ? 13.933 -11.530 -7.434 1.00 94.06 93 GLY A O 1
ATOM 724 N N . SER A 1 94 ? 13.311 -9.389 -7.666 1.00 90.69 94 SER A N 1
ATOM 725 C CA . SER A 1 94 ? 14.650 -8.856 -7.932 1.00 90.69 94 SER A CA 1
ATOM 726 C C . SER A 1 94 ? 15.365 -8.485 -6.633 1.00 90.69 94 SER A C 1
ATOM 728 O O . SER A 1 94 ? 14.736 -8.053 -5.676 1.00 90.69 94 SER A O 1
ATOM 730 N N . TYR A 1 95 ? 16.690 -8.589 -6.578 1.00 85.62 95 TYR A N 1
ATOM 731 C CA . TYR A 1 95 ? 17.452 -8.204 -5.386 1.00 85.62 95 TYR A CA 1
ATOM 732 C C . TYR A 1 95 ? 17.728 -6.696 -5.414 1.00 85.62 95 TYR A C 1
ATOM 734 O O . TYR A 1 95 ? 18.645 -6.245 -6.099 1.00 85.62 95 TYR A O 1
ATOM 742 N N . LEU A 1 96 ? 16.907 -5.901 -4.720 1.00 86.06 96 LEU A N 1
ATOM 743 C CA . LEU A 1 96 ? 16.983 -4.441 -4.770 1.00 86.06 96 LEU A CA 1
ATOM 744 C C . LEU A 1 96 ? 17.397 -3.868 -3.420 1.00 86.06 96 LEU A C 1
ATOM 746 O O . LEU A 1 96 ? 16.705 -4.013 -2.415 1.00 86.06 96 LEU A O 1
ATOM 750 N N . ASP A 1 97 ? 18.504 -3.137 -3.413 1.00 80.31 97 ASP A N 1
ATOM 751 C CA . ASP A 1 97 ? 18.878 -2.339 -2.257 1.00 80.31 97 ASP A CA 1
ATOM 752 C C . ASP A 1 97 ? 18.094 -1.018 -2.259 1.00 80.31 97 ASP A C 1
ATOM 754 O O . ASP A 1 97 ? 18.305 -0.141 -3.102 1.00 80.31 97 ASP A O 1
ATOM 758 N N . ALA A 1 98 ? 17.179 -0.885 -1.296 1.00 76.19 98 ALA A N 1
ATOM 759 C CA . ALA A 1 98 ? 16.304 0.274 -1.148 1.00 76.19 98 ALA A CA 1
ATOM 760 C C . ALA A 1 98 ? 17.066 1.602 -0.982 1.00 76.19 98 ALA A C 1
ATOM 762 O O . ALA A 1 98 ? 16.488 2.657 -1.234 1.00 76.19 98 ALA A O 1
ATOM 763 N N . GLN A 1 99 ? 18.346 1.583 -0.580 1.00 79.31 99 GLN A N 1
ATOM 764 C CA . GLN A 1 99 ? 19.128 2.814 -0.426 1.00 79.31 99 GLN A CA 1
ATOM 765 C C . GLN A 1 99 ? 19.386 3.538 -1.756 1.00 79.31 99 GLN A C 1
ATOM 767 O O . GLN A 1 99 ? 19.547 4.756 -1.763 1.00 79.31 99 GLN A O 1
ATOM 772 N N . TYR A 1 100 ? 19.407 2.798 -2.868 1.00 82.12 100 TYR A N 1
ATOM 773 C CA . TYR A 1 100 ? 19.630 3.337 -4.213 1.00 82.12 100 TYR A CA 1
ATOM 774 C C . TYR A 1 100 ? 18.328 3.578 -4.980 1.00 82.12 100 TYR A C 1
ATOM 776 O O . TYR A 1 100 ? 18.365 3.917 -6.159 1.00 82.12 100 TYR A O 1
ATOM 784 N N . MET A 1 101 ? 17.180 3.391 -4.324 1.00 89.44 101 MET A N 1
ATOM 785 C CA . MET A 1 101 ? 15.880 3.584 -4.943 1.00 89.44 101 MET A CA 1
ATOM 786 C C . MET A 1 101 ? 15.649 5.056 -5.286 1.00 89.44 101 MET A C 1
ATOM 788 O O . MET A 1 101 ? 15.560 5.909 -4.396 1.00 89.44 101 MET A O 1
ATOM 792 N N . ASP A 1 102 ? 15.455 5.323 -6.575 1.00 90.75 102 ASP A N 1
ATOM 793 C CA . ASP A 1 102 ? 14.974 6.601 -7.081 1.00 90.75 102 ASP A CA 1
ATOM 794 C C . ASP A 1 102 ? 13.852 6.390 -8.098 1.00 90.75 102 ASP A C 1
ATOM 796 O O . ASP A 1 102 ? 14.026 5.737 -9.127 1.00 90.75 102 ASP A O 1
ATOM 800 N N . LEU A 1 103 ? 12.688 6.945 -7.768 1.00 93.88 103 LEU A N 1
ATOM 801 C CA . LEU A 1 103 ? 11.465 6.912 -8.567 1.00 93.88 103 LEU A CA 1
ATOM 802 C C . LEU A 1 103 ? 11.019 8.326 -8.986 1.00 93.88 103 LEU A C 1
ATOM 804 O O . LEU A 1 103 ? 9.918 8.498 -9.501 1.00 93.88 103 LEU A O 1
ATOM 808 N N . SER A 1 104 ? 11.845 9.354 -8.761 1.00 93.25 104 SER A N 1
ATOM 809 C CA . SER A 1 104 ? 11.483 10.761 -9.001 1.00 93.25 104 SER A CA 1
ATOM 810 C C . SER A 1 104 ? 11.158 11.083 -10.465 1.00 93.25 104 SER A C 1
ATOM 812 O O . SER A 1 104 ? 10.360 11.977 -10.746 1.00 93.25 104 SER A O 1
ATOM 814 N N . CYS A 1 105 ? 11.741 10.332 -11.397 1.00 91.50 105 CYS A N 1
ATOM 815 C CA . CYS A 1 105 ? 11.563 10.501 -12.836 1.00 91.50 105 CYS A CA 1
ATOM 816 C C . CYS A 1 105 ? 10.349 9.758 -13.420 1.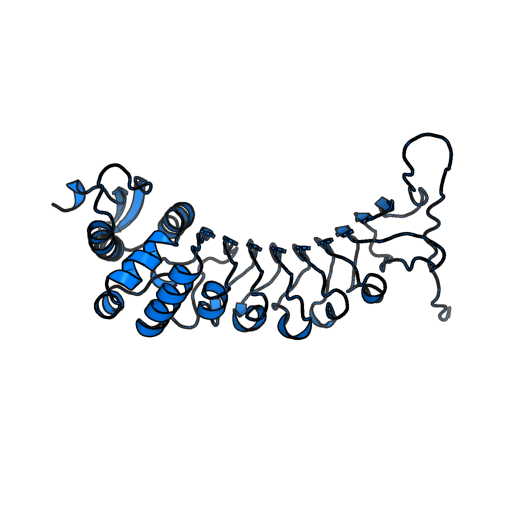00 91.50 105 CYS A C 1
ATOM 818 O O . CYS A 1 105 ? 10.013 9.977 -14.580 1.00 91.50 105 CYS A O 1
ATOM 820 N N . VAL A 1 106 ? 9.673 8.916 -12.632 1.00 94.00 106 VAL A N 1
ATOM 821 C CA . VAL A 1 106 ? 8.543 8.075 -13.070 1.00 94.00 106 VAL A CA 1
ATOM 822 C C . VAL A 1 106 ? 7.258 8.480 -12.344 1.00 94.00 106 VAL A C 1
ATOM 824 O O . VAL A 1 106 ? 6.571 7.689 -11.704 1.00 94.00 106 VAL A O 1
ATOM 827 N N . SER A 1 107 ? 6.940 9.773 -12.416 1.00 93.75 107 SER A N 1
ATOM 828 C CA . SER A 1 107 ? 5.837 10.390 -11.663 1.00 93.75 107 SER A CA 1
ATOM 829 C C . SER A 1 107 ? 4.433 9.959 -12.112 1.00 93.75 107 SER A C 1
ATOM 831 O O . SER A 1 107 ? 3.475 10.166 -11.364 1.00 93.75 107 SER A O 1
ATOM 833 N N . GLN A 1 108 ? 4.311 9.333 -13.289 1.00 95.88 108 GLN A N 1
ATOM 834 C CA . GLN A 1 108 ? 3.052 8.816 -13.839 1.00 95.88 108 GLN A CA 1
ATOM 835 C C . GLN A 1 108 ? 2.666 7.428 -13.308 1.00 95.88 108 GLN A C 1
ATOM 837 O O . GLN A 1 108 ? 1.597 6.930 -13.648 1.00 95.88 108 GLN A O 1
ATOM 842 N N . LEU A 1 109 ? 3.487 6.816 -12.445 1.00 98.06 109 LEU A N 1
ATOM 843 C CA . LEU A 1 109 ? 3.212 5.483 -11.914 1.00 98.06 109 LEU A CA 1
ATOM 844 C C . LEU A 1 109 ? 1.841 5.391 -11.234 1.00 98.06 109 LEU A C 1
ATOM 846 O O . LEU A 1 109 ? 1.537 6.137 -10.302 1.00 98.06 109 LEU A O 1
ATOM 850 N N . LEU A 1 110 ? 1.071 4.395 -11.667 1.00 98.69 110 LEU A N 1
ATOM 851 C CA . LEU A 1 110 ? -0.200 3.948 -11.103 1.00 98.69 110 LEU A CA 1
ATOM 852 C C . LEU A 1 110 ? -0.016 2.650 -10.306 1.00 98.69 110 LEU A C 1
ATOM 854 O O . LEU A 1 110 ? -0.658 2.455 -9.273 1.00 98.69 110 LEU A O 1
ATOM 858 N N . PHE A 1 111 ? 0.892 1.778 -10.748 1.00 98.81 111 PHE A N 1
ATOM 859 C CA . PHE A 1 111 ? 1.155 0.478 -10.141 1.00 98.81 111 PHE A CA 1
ATOM 860 C C . PHE A 1 111 ? 2.654 0.276 -9.911 1.00 98.81 111 PHE A C 1
ATOM 862 O O . PHE A 1 111 ? 3.452 0.349 -10.848 1.00 98.81 111 PHE A O 1
ATOM 869 N N . LEU A 1 112 ? 3.024 -0.035 -8.668 1.00 98.56 112 LEU A N 1
ATOM 870 C CA . LEU A 1 112 ? 4.390 -0.358 -8.274 1.00 98.56 112 LEU A CA 1
ATOM 871 C C . LEU A 1 112 ? 4.421 -1.677 -7.501 1.00 98.56 112 LEU A C 1
ATOM 873 O O . LEU A 1 112 ? 3.885 -1.770 -6.395 1.00 98.56 112 LEU A O 1
ATOM 877 N N . ASN A 1 113 ? 5.098 -2.676 -8.063 1.00 98.62 113 ASN A N 1
ATOM 878 C CA . ASN A 1 113 ? 5.339 -3.954 -7.404 1.00 98.62 113 ASN A CA 1
ATOM 879 C C . ASN A 1 113 ? 6.828 -4.128 -7.093 1.00 98.62 113 ASN A C 1
ATOM 881 O O . ASN A 1 113 ? 7.664 -4.270 -7.986 1.00 98.62 113 ASN A O 1
ATOM 885 N N . LEU A 1 114 ? 7.127 -4.130 -5.798 1.00 97.25 114 LEU A N 1
ATOM 886 C CA . LEU A 1 114 ? 8.435 -4.364 -5.196 1.00 97.25 114 LEU A CA 1
ATOM 887 C C . LEU A 1 114 ? 8.356 -5.557 -4.228 1.00 97.25 114 LEU A C 1
ATOM 889 O O . LEU A 1 114 ? 9.053 -5.602 -3.213 1.00 97.25 114 LEU A O 1
ATOM 893 N N . SER A 1 115 ? 7.462 -6.512 -4.493 1.00 98.12 115 SER A N 1
ATOM 894 C CA . SER A 1 115 ? 7.344 -7.716 -3.675 1.00 98.12 115 SER A CA 1
ATOM 895 C C . SER A 1 115 ? 8.567 -8.618 -3.829 1.00 98.12 115 SER A C 1
ATOM 897 O O . SER A 1 115 ? 9.141 -8.737 -4.914 1.00 98.12 115 SER A O 1
ATOM 899 N N . ASN A 1 116 ? 8.963 -9.283 -2.743 1.00 96.69 116 ASN A N 1
ATOM 900 C CA . ASN A 1 116 ? 10.107 -10.197 -2.731 1.00 96.69 116 ASN A CA 1
ATOM 901 C C . ASN A 1 116 ? 11.420 -9.551 -3.220 1.00 96.69 116 ASN A C 1
ATOM 903 O O . ASN A 1 116 ? 12.173 -10.165 -3.974 1.00 96.69 116 ASN A O 1
ATOM 907 N N . THR A 1 117 ? 11.703 -8.308 -2.807 1.00 94.62 117 THR A N 1
ATOM 908 C CA . THR A 1 117 ? 12.933 -7.595 -3.196 1.00 94.62 117 THR A CA 1
ATOM 909 C C . THR A 1 117 ? 13.897 -7.311 -2.046 1.00 94.62 117 THR A C 1
ATOM 911 O O . THR A 1 117 ? 14.807 -6.501 -2.195 1.00 94.62 117 THR A O 1
ATOM 914 N N . GLN A 1 118 ? 13.728 -7.985 -0.903 1.00 92.69 118 GLN A N 1
ATOM 915 C CA . GLN A 1 118 ? 14.578 -7.869 0.296 1.00 92.69 118 GLN A CA 1
ATOM 916 C C . GLN A 1 118 ? 14.574 -6.477 0.958 1.00 92.69 118 GLN A C 1
ATOM 918 O O . GLN A 1 118 ? 15.487 -6.129 1.712 1.00 92.69 118 GLN A O 1
ATOM 923 N N . ILE A 1 119 ? 13.532 -5.673 0.726 1.00 93.50 119 ILE A N 1
ATOM 924 C CA . ILE A 1 119 ? 13.403 -4.341 1.329 1.00 93.50 119 ILE A CA 1
ATOM 925 C C . ILE A 1 119 ? 13.250 -4.473 2.847 1.00 93.50 119 ILE A C 1
ATOM 927 O O . ILE A 1 119 ? 12.392 -5.201 3.335 1.00 93.50 119 ILE A O 1
ATOM 931 N N . ARG A 1 120 ? 14.061 -3.731 3.608 1.00 93.62 120 ARG A N 1
ATOM 932 C CA . ARG A 1 120 ? 14.017 -3.721 5.086 1.00 93.62 120 ARG A CA 1
ATOM 933 C C . ARG A 1 120 ? 13.302 -2.517 5.683 1.00 93.62 120 ARG A C 1
ATOM 935 O O . ARG A 1 120 ? 12.826 -2.563 6.814 1.00 93.62 120 ARG A O 1
ATOM 942 N N . LYS A 1 121 ? 13.275 -1.410 4.944 1.00 92.50 121 LYS A N 1
ATOM 943 C CA . LYS A 1 121 ? 12.676 -0.143 5.364 1.00 92.50 121 LYS A CA 1
ATOM 944 C C . LYS A 1 121 ? 11.848 0.408 4.225 1.00 92.50 121 LYS A C 1
ATOM 946 O O . LYS A 1 121 ? 12.287 0.390 3.079 1.00 92.50 121 LYS A O 1
ATOM 951 N N . ILE A 1 122 ? 10.675 0.922 4.561 1.00 92.44 122 ILE A N 1
ATOM 952 C CA . ILE A 1 122 ? 9.804 1.558 3.581 1.00 92.44 122 ILE A CA 1
ATOM 953 C C . ILE A 1 122 ? 10.499 2.820 3.046 1.00 92.44 122 ILE A C 1
ATOM 955 O O . ILE A 1 122 ? 11.027 3.603 3.838 1.00 92.44 122 ILE A O 1
ATOM 959 N N . PRO A 1 123 ? 10.532 3.026 1.721 1.00 91.00 123 PRO A N 1
ATOM 960 C CA . PRO A 1 123 ? 11.061 4.246 1.127 1.00 91.00 123 PRO A CA 1
ATOM 961 C C . PRO A 1 123 ? 10.239 5.479 1.514 1.00 91.00 123 PRO A C 1
ATOM 963 O O . PRO A 1 123 ? 9.023 5.410 1.683 1.00 91.00 123 PRO A O 1
ATOM 966 N N . ASN A 1 124 ? 10.880 6.646 1.594 1.00 92.69 124 ASN A N 1
ATOM 967 C CA . ASN A 1 124 ? 10.159 7.902 1.795 1.00 92.69 124 ASN A CA 1
ATOM 968 C C . ASN A 1 124 ? 9.534 8.374 0.473 1.00 92.69 124 ASN A C 1
ATOM 970 O O . ASN A 1 124 ? 10.140 9.156 -0.266 1.00 92.69 124 ASN A O 1
ATOM 974 N N . PHE A 1 125 ? 8.308 7.928 0.194 1.00 93.31 125 PHE A N 1
ATOM 975 C CA . PHE A 1 125 ? 7.615 8.202 -1.066 1.00 93.31 125 PHE A CA 1
ATOM 976 C C . PHE A 1 125 ? 7.314 9.682 -1.310 1.00 93.31 125 PHE A C 1
ATOM 978 O O . PHE A 1 125 ? 7.123 10.088 -2.458 1.00 93.31 125 PHE A O 1
ATOM 985 N N . ARG A 1 126 ? 7.377 10.526 -0.270 1.00 91.56 126 ARG A N 1
ATOM 986 C CA . ARG A 1 126 ? 7.291 11.985 -0.426 1.00 91.56 126 ARG A CA 1
ATOM 987 C C . ARG A 1 126 ? 8.379 12.532 -1.354 1.00 91.56 126 ARG A C 1
ATOM 989 O O . ARG A 1 126 ? 8.148 13.542 -2.012 1.00 91.56 126 ARG A O 1
ATOM 996 N N . ARG A 1 127 ? 9.549 11.883 -1.413 1.00 93.06 127 ARG A N 1
ATOM 997 C CA . ARG A 1 127 ? 10.696 12.318 -2.228 1.00 93.06 127 ARG A CA 1
ATOM 998 C C . ARG A 1 127 ? 10.533 12.025 -3.719 1.00 93.06 127 ARG A C 1
ATOM 1000 O O . ARG A 1 127 ? 11.189 12.677 -4.519 1.00 93.06 127 ARG A O 1
ATOM 1007 N N . TYR A 1 128 ? 9.676 11.074 -4.081 1.00 93.56 128 TYR A N 1
ATOM 1008 C CA . TYR A 1 128 ? 9.549 10.598 -5.460 1.00 93.56 128 TYR A CA 1
ATOM 1009 C C . TYR A 1 128 ? 8.388 11.237 -6.224 1.00 93.56 128 TYR A C 1
ATOM 1011 O O . TYR A 1 128 ? 8.292 11.085 -7.432 1.00 93.56 128 TYR A O 1
ATOM 1019 N N . GLY A 1 129 ? 7.487 11.949 -5.541 1.00 92.25 129 GLY A N 1
ATOM 1020 C CA . GLY A 1 129 ? 6.394 12.654 -6.214 1.00 92.25 129 GLY A CA 1
ATOM 1021 C C . GLY A 1 129 ? 5.367 11.743 -6.899 1.00 92.25 129 GLY A C 1
ATOM 1022 O O . GLY A 1 129 ? 4.658 12.221 -7.780 1.00 92.25 129 GLY A O 1
ATOM 1023 N N . LEU A 1 130 ? 5.248 10.474 -6.481 1.00 95.81 130 LEU A N 1
ATOM 1024 C CA . LEU A 1 130 ? 4.321 9.472 -7.036 1.00 95.81 130 LEU A CA 1
ATOM 1025 C C . LEU A 1 130 ? 2.862 9.738 -6.632 1.00 95.81 130 LEU A C 1
ATOM 1027 O O . LEU A 1 130 ? 2.224 8.948 -5.936 1.00 95.81 130 LEU A O 1
ATOM 1031 N N . LYS A 1 131 ? 2.333 10.899 -7.017 1.00 93.75 131 LYS A N 1
ATOM 1032 C CA . LYS A 1 131 ? 0.994 11.349 -6.620 1.00 93.75 131 LYS A CA 1
ATOM 1033 C C . LYS A 1 131 ? -0.110 10.497 -7.235 1.00 93.75 131 LYS A C 1
ATOM 1035 O O . LYS A 1 131 ? -1.180 10.440 -6.646 1.00 93.75 131 LYS A O 1
ATOM 1040 N N . ASN A 1 132 ? 0.142 9.850 -8.370 1.00 97.12 132 ASN A N 1
ATOM 1041 C CA . ASN A 1 132 ? -0.850 9.059 -9.099 1.00 97.12 132 ASN A CA 1
ATOM 1042 C C . ASN A 1 132 ? -0.878 7.585 -8.676 1.00 97.12 132 ASN A C 1
ATOM 1044 O O . ASN A 1 132 ? -1.738 6.850 -9.146 1.00 97.12 132 ASN A O 1
ATOM 1048 N N . LEU A 1 133 ? 0.023 7.155 -7.785 1.00 98.50 133 LEU A N 1
ATOM 1049 C CA . LEU A 1 133 ? 0.160 5.748 -7.426 1.00 98.50 133 LEU A CA 1
ATOM 1050 C C . LEU A 1 133 ? -1.114 5.226 -6.759 1.00 98.50 133 LEU A C 1
ATOM 1052 O O . LEU A 1 133 ? -1.524 5.747 -5.725 1.00 98.50 133 LEU A O 1
ATOM 1056 N N . GLN A 1 134 ? -1.693 4.175 -7.337 1.00 98.44 134 GLN A N 1
ATOM 1057 C CA . GLN A 1 134 ? -2.928 3.527 -6.893 1.00 98.44 134 GLN A CA 1
ATOM 1058 C C . GLN A 1 134 ? -2.660 2.191 -6.205 1.00 98.44 134 GLN A C 1
ATOM 1060 O O . GLN A 1 134 ? -3.349 1.837 -5.252 1.00 98.44 134 GLN A O 1
ATOM 1065 N N . THR A 1 135 ? -1.649 1.448 -6.650 1.00 98.75 135 THR A N 1
ATOM 1066 C CA . THR A 1 135 ? -1.302 0.149 -6.063 1.00 98.75 135 THR A CA 1
ATOM 1067 C C . THR A 1 135 ? 0.171 0.098 -5.705 1.00 98.75 135 THR A C 1
ATOM 1069 O O . THR A 1 135 ? 1.031 0.348 -6.551 1.00 98.75 135 THR A O 1
ATOM 1072 N N . LEU A 1 136 ? 0.449 -0.258 -4.452 1.00 98.69 136 LEU A N 1
ATOM 1073 C CA . LEU A 1 136 ? 1.792 -0.486 -3.936 1.00 98.69 136 LEU A CA 1
ATOM 1074 C C . LEU A 1 136 ? 1.871 -1.879 -3.309 1.00 98.69 136 LEU A C 1
ATOM 1076 O O . LEU A 1 136 ? 1.243 -2.137 -2.278 1.00 98.69 136 LEU A O 1
ATOM 1080 N N . ASP A 1 137 ? 2.675 -2.752 -3.912 1.00 98.69 137 ASP A N 1
ATOM 1081 C CA . ASP A 1 137 ? 2.977 -4.072 -3.365 1.00 98.69 137 ASP A CA 1
ATOM 1082 C C . ASP A 1 137 ? 4.411 -4.121 -2.821 1.00 98.69 137 ASP A C 1
ATOM 1084 O O . ASP A 1 137 ? 5.388 -3.981 -3.556 1.00 98.69 137 ASP A O 1
ATOM 1088 N N . LEU A 1 138 ? 4.513 -4.303 -1.507 1.00 97.69 138 LEU A N 1
ATOM 1089 C CA . LEU A 1 138 ? 5.734 -4.485 -0.726 1.00 97.69 138 LEU A CA 1
ATOM 1090 C C . LEU A 1 138 ? 5.714 -5.835 0.015 1.00 97.69 138 LEU A C 1
ATOM 1092 O O . LEU A 1 138 ? 6.450 -6.016 0.991 1.00 97.69 138 LEU A O 1
ATOM 1096 N N . SER A 1 139 ? 4.874 -6.782 -0.405 1.00 98.38 139 SER A N 1
ATOM 1097 C CA . SER A 1 139 ? 4.761 -8.091 0.236 1.00 98.38 139 SER A CA 1
ATOM 1098 C C . SER A 1 139 ? 6.046 -8.915 0.130 1.00 98.38 139 SER A C 1
ATOM 1100 O O . SER A 1 139 ? 6.887 -8.690 -0.742 1.00 98.38 139 SER A O 1
ATOM 1102 N N . ASN A 1 140 ? 6.203 -9.903 1.011 1.00 97.31 140 ASN A N 1
ATOM 1103 C CA . ASN A 1 140 ? 7.326 -10.846 1.000 1.00 97.31 140 ASN A CA 1
ATOM 1104 C C . ASN A 1 140 ? 8.699 -10.155 1.109 1.00 97.31 140 ASN A C 1
ATOM 1106 O O . ASN A 1 140 ? 9.673 -10.576 0.493 1.00 97.31 140 ASN A O 1
ATOM 1110 N N . ASN A 1 141 ? 8.778 -9.060 1.861 1.00 96.88 141 ASN A N 1
ATOM 1111 C CA . ASN A 1 141 ? 10.015 -8.332 2.121 1.00 96.88 141 ASN A CA 1
ATOM 1112 C C . ASN A 1 141 ? 10.481 -8.566 3.574 1.00 96.88 141 ASN A C 1
ATOM 1114 O O . ASN A 1 141 ? 9.998 -9.452 4.277 1.00 96.88 141 ASN A O 1
ATOM 1118 N N . GLN A 1 142 ? 11.463 -7.790 4.030 1.00 95.75 142 GLN A N 1
ATOM 1119 C CA . GLN A 1 142 ? 12.044 -7.869 5.374 1.00 95.75 142 GLN A CA 1
ATOM 1120 C C . GLN A 1 142 ? 11.668 -6.642 6.223 1.00 95.75 142 GLN A C 1
ATOM 1122 O O . GLN A 1 142 ? 12.463 -6.175 7.040 1.00 95.75 142 GLN A O 1
ATOM 1127 N N . ILE A 1 143 ? 10.484 -6.067 5.998 1.00 95.38 143 ILE A N 1
ATOM 1128 C CA . ILE A 1 143 ? 10.048 -4.844 6.674 1.00 95.38 143 ILE A CA 1
ATOM 1129 C C . ILE A 1 143 ? 9.634 -5.177 8.109 1.00 95.38 143 ILE A C 1
ATOM 1131 O O . ILE A 1 143 ? 8.662 -5.890 8.342 1.00 95.38 143 ILE A O 1
ATOM 1135 N N . GLU A 1 144 ? 10.351 -4.621 9.083 1.00 94.81 144 GLU A N 1
ATOM 1136 C CA . GLU A 1 144 ? 10.012 -4.792 10.504 1.00 94.81 144 GLU A CA 1
ATOM 1137 C C . GLU A 1 144 ? 9.086 -3.694 11.040 1.00 94.81 144 GLU A C 1
ATOM 1139 O O . GLU A 1 144 ? 8.367 -3.903 12.018 1.00 94.81 144 GLU A O 1
ATOM 1144 N N . VAL A 1 145 ? 9.115 -2.511 10.419 1.00 94.94 145 VAL A N 1
ATOM 1145 C CA . VAL A 1 145 ? 8.370 -1.328 10.861 1.00 94.94 145 VAL A CA 1
ATOM 1146 C C . VAL A 1 145 ? 7.661 -0.694 9.675 1.00 94.94 145 VAL A C 1
ATOM 1148 O O . VAL A 1 145 ? 8.303 -0.270 8.711 1.00 94.94 145 VAL A O 1
ATOM 1151 N N . LEU A 1 146 ? 6.337 -0.591 9.776 1.00 95.50 146 LEU A N 1
ATOM 1152 C CA . LEU A 1 146 ? 5.510 0.165 8.839 1.00 95.50 146 LEU A CA 1
ATOM 1153 C C . LEU A 1 146 ? 5.326 1.586 9.381 1.00 95.50 146 LEU A C 1
ATOM 1155 O O . LEU A 1 146 ? 4.518 1.812 10.275 1.00 95.50 146 LEU A O 1
ATOM 1159 N N . ASP A 1 147 ? 6.098 2.538 8.860 1.00 96.38 147 ASP A N 1
ATOM 1160 C CA . ASP A 1 147 ? 5.988 3.956 9.214 1.00 96.38 147 ASP A CA 1
ATOM 1161 C C . ASP A 1 147 ? 5.041 4.674 8.240 1.00 96.38 147 ASP A C 1
ATOM 1163 O O . ASP A 1 147 ? 5.386 4.947 7.085 1.00 96.38 147 ASP A O 1
ATOM 1167 N N . GLY A 1 148 ? 3.836 5.000 8.713 1.00 96.06 148 GLY A N 1
ATOM 1168 C CA . GLY A 1 148 ? 2.808 5.671 7.920 1.00 96.06 148 GLY A CA 1
ATOM 1169 C C . GLY A 1 148 ? 3.190 7.072 7.436 1.00 96.06 148 GLY A C 1
ATOM 1170 O O . GLY A 1 148 ? 2.654 7.543 6.429 1.00 96.06 148 GLY A O 1
ATOM 1171 N N . SER A 1 149 ? 4.147 7.744 8.085 1.00 96.25 149 SER A N 1
ATOM 1172 C CA . SER A 1 149 ? 4.602 9.077 7.666 1.00 96.25 149 SER A CA 1
ATOM 1173 C C . SER A 1 149 ? 5.314 9.062 6.313 1.00 96.25 149 SER A C 1
ATOM 1175 O O . SER A 1 149 ? 5.231 10.042 5.568 1.00 96.25 149 SER A O 1
ATOM 1177 N N . LEU A 1 150 ? 5.920 7.928 5.953 1.00 96.19 150 LEU A N 1
ATOM 1178 C CA . LEU A 1 150 ? 6.626 7.721 4.687 1.00 96.19 150 LEU A CA 1
ATOM 1179 C C . LEU A 1 150 ? 5.677 7.516 3.498 1.00 96.19 150 LEU A C 1
ATOM 1181 O O . LEU A 1 150 ? 6.086 7.690 2.352 1.00 96.19 150 LEU A O 1
ATOM 1185 N N . LEU A 1 151 ? 4.409 7.193 3.773 1.00 96.31 151 LEU A N 1
ATOM 1186 C CA . LEU A 1 151 ? 3.358 6.934 2.783 1.00 96.31 151 LEU A CA 1
ATOM 1187 C C . LEU A 1 151 ? 2.352 8.091 2.662 1.00 96.31 151 LEU A C 1
ATOM 1189 O O . LEU A 1 151 ? 1.531 8.100 1.750 1.00 96.31 151 LEU A O 1
ATOM 1193 N N . ARG A 1 152 ? 2.421 9.097 3.547 1.00 94.56 152 ARG A N 1
ATOM 1194 C CA . ARG A 1 152 ? 1.407 10.161 3.692 1.00 94.56 152 ARG A CA 1
ATOM 1195 C C . ARG A 1 152 ? 1.161 10.997 2.423 1.00 94.56 152 ARG A C 1
ATOM 1197 O O . ARG A 1 152 ? 0.136 11.664 2.324 1.00 94.56 152 ARG A O 1
ATOM 1204 N N . SER A 1 153 ? 2.084 11.003 1.459 1.00 94.88 153 SER A N 1
ATOM 1205 C CA . SER A 1 153 ? 1.914 11.709 0.180 1.00 94.88 153 SER A CA 1
ATOM 1206 C C . SER A 1 153 ? 1.089 10.943 -0.861 1.00 94.88 153 SER A C 1
ATOM 1208 O O . SER A 1 153 ? 0.689 11.541 -1.858 1.00 94.88 153 SER A O 1
ATOM 1210 N N . LEU A 1 154 ? 0.840 9.646 -0.659 1.00 96.94 154 LEU A N 1
ATOM 1211 C CA . LEU A 1 154 ? 0.203 8.752 -1.631 1.00 96.94 154 LEU A CA 1
ATOM 1212 C C . LEU A 1 154 ? -1.335 8.813 -1.538 1.00 96.94 154 LEU A C 1
ATOM 1214 O O . LEU A 1 154 ? -1.999 7.820 -1.267 1.00 96.94 154 LEU A O 1
ATOM 1218 N N . ASN A 1 155 ? -1.927 9.997 -1.721 1.00 94.31 155 ASN A N 1
ATOM 1219 C CA . ASN A 1 155 ? -3.372 10.202 -1.507 1.00 94.31 155 ASN A CA 1
ATOM 1220 C C . ASN A 1 155 ? -4.281 9.465 -2.510 1.00 94.31 155 ASN A C 1
ATOM 1222 O O . ASN A 1 155 ? -5.459 9.262 -2.206 1.00 94.31 155 ASN A O 1
ATOM 1226 N N . ASN A 1 156 ? -3.744 9.066 -3.667 1.00 96.50 156 ASN A N 1
ATOM 1227 C CA . ASN A 1 156 ? -4.440 8.259 -4.674 1.00 96.50 156 ASN A CA 1
ATOM 1228 C C . ASN A 1 156 ? -4.218 6.750 -4.495 1.00 96.50 156 ASN A C 1
ATOM 1230 O O . ASN A 1 156 ? -4.738 5.971 -5.287 1.00 96.50 156 ASN A O 1
ATOM 1234 N N . LEU A 1 157 ? -3.480 6.330 -3.460 1.00 97.56 157 LEU A N 1
ATOM 1235 C CA . LEU A 1 157 ? -3.248 4.917 -3.189 1.00 97.56 157 LEU A CA 1
ATOM 1236 C C . LEU A 1 157 ? -4.563 4.262 -2.789 1.00 97.56 157 LEU A C 1
ATOM 1238 O O . LEU A 1 157 ? -5.171 4.687 -1.814 1.00 97.56 157 LEU A O 1
ATOM 1242 N N . VAL A 1 158 ? -4.955 3.231 -3.528 1.00 96.81 158 VAL A N 1
ATOM 1243 C CA . VAL A 1 158 ? -6.153 2.409 -3.332 1.00 96.81 158 VAL A CA 1
ATOM 1244 C C . VAL A 1 158 ? -5.801 1.127 -2.587 1.00 96.81 158 VAL A C 1
ATOM 1246 O O . VAL A 1 158 ? -6.491 0.748 -1.643 1.00 96.81 158 VAL A O 1
ATOM 1249 N N . THR A 1 159 ? -4.694 0.484 -2.966 1.00 97.81 159 THR A N 1
ATOM 1250 C CA . THR A 1 159 ? -4.267 -0.796 -2.390 1.00 97.81 159 THR A CA 1
ATOM 1251 C C . THR A 1 159 ? -2.833 -0.726 -1.879 1.00 97.81 159 THR A C 1
ATOM 1253 O O . THR A 1 159 ? -1.910 -0.385 -2.623 1.00 97.81 159 THR A O 1
ATOM 1256 N N . LEU A 1 160 ? -2.647 -1.108 -0.614 1.00 98.19 160 LEU A N 1
ATOM 1257 C CA . LEU A 1 160 ? -1.341 -1.309 0.011 1.00 98.19 160 LEU A CA 1
ATOM 1258 C C . LEU A 1 160 ? -1.193 -2.766 0.462 1.00 98.19 160 LEU A C 1
ATOM 1260 O O . LEU A 1 160 ? -1.907 -3.224 1.356 1.00 98.19 160 LEU A O 1
ATOM 1264 N N . ASN A 1 161 ? -0.222 -3.477 -0.103 1.00 98.38 161 ASN A N 1
ATOM 1265 C CA . ASN A 1 161 ? 0.105 -4.836 0.309 1.00 98.38 161 ASN A CA 1
ATOM 1266 C C . ASN A 1 161 ? 1.466 -4.878 1.014 1.00 98.38 161 ASN A C 1
ATOM 1268 O O . ASN A 1 161 ? 2.487 -4.569 0.408 1.00 98.38 161 ASN A O 1
ATOM 1272 N N . VAL A 1 162 ? 1.489 -5.270 2.289 1.00 97.12 162 VAL A N 1
ATOM 1273 C CA . VAL A 1 162 ? 2.720 -5.520 3.065 1.00 97.12 162 VAL A CA 1
ATOM 1274 C C . VAL A 1 162 ? 2.716 -6.927 3.670 1.00 97.12 162 VAL A C 1
ATOM 1276 O O . VAL A 1 162 ? 3.401 -7.188 4.659 1.00 97.12 162 VAL A O 1
ATOM 1279 N N . GLU A 1 163 ? 1.953 -7.845 3.073 1.00 96.31 163 GLU A N 1
ATOM 1280 C CA . GLU A 1 163 ? 1.846 -9.236 3.512 1.00 96.31 163 GLU A CA 1
ATOM 1281 C C . GLU A 1 163 ? 3.208 -9.931 3.623 1.00 96.31 163 GLU A C 1
ATOM 1283 O O . GLU A 1 163 ? 4.140 -9.632 2.878 1.00 96.31 163 GLU A O 1
ATOM 1288 N N . ASN A 1 164 ? 3.312 -10.891 4.541 1.00 96.06 164 ASN A N 1
ATOM 1289 C CA . ASN A 1 164 ? 4.481 -11.743 4.732 1.00 96.06 164 ASN A CA 1
ATOM 1290 C C . ASN A 1 164 ? 5.775 -10.941 4.963 1.00 96.06 164 ASN A C 1
ATOM 1292 O O . ASN A 1 164 ? 6.844 -11.275 4.458 1.00 96.06 164 ASN A O 1
ATOM 1296 N N . ASN A 1 165 ? 5.660 -9.857 5.728 1.00 96.56 165 ASN A N 1
ATOM 1297 C CA . ASN A 1 165 ? 6.785 -9.127 6.296 1.00 96.56 165 ASN A CA 1
ATOM 1298 C C . ASN A 1 165 ? 6.873 -9.414 7.807 1.00 96.56 165 ASN A C 1
ATOM 1300 O O . ASN A 1 165 ? 5.828 -9.600 8.443 1.00 96.56 165 ASN A O 1
ATOM 1304 N N . PRO A 1 166 ? 8.076 -9.397 8.412 1.00 95.31 166 PRO A N 1
ATOM 1305 C CA . PRO A 1 166 ? 8.276 -9.593 9.849 1.00 95.31 166 PRO A CA 1
ATOM 1306 C C . PRO A 1 166 ? 7.900 -8.336 10.659 1.00 95.31 166 PRO A C 1
ATOM 1308 O O . PRO A 1 166 ? 8.670 -7.861 11.498 1.00 95.31 166 PRO A O 1
ATOM 1311 N N . LEU A 1 167 ? 6.716 -7.770 10.402 1.00 93.44 167 LEU A N 1
ATOM 1312 C CA . LEU A 1 167 ? 6.251 -6.532 11.019 1.00 93.44 167 LEU A CA 1
ATOM 1313 C C . LEU A 1 167 ? 6.108 -6.716 12.534 1.00 93.44 167 LEU A C 1
ATOM 1315 O O . LEU A 1 167 ? 5.357 -7.575 13.000 1.00 93.44 167 LEU A O 1
ATOM 1319 N N . LYS A 1 168 ? 6.804 -5.869 13.293 1.00 91.38 168 LYS A N 1
ATOM 1320 C CA . LYS A 1 168 ? 6.748 -5.796 14.760 1.00 91.38 168 LYS A CA 1
ATOM 1321 C C . LYS A 1 168 ? 5.735 -4.750 15.211 1.00 91.38 168 LYS A C 1
ATOM 1323 O O . LYS A 1 168 ? 4.931 -4.996 16.110 1.00 91.38 168 LYS A O 1
ATOM 1328 N N . TYR A 1 169 ? 5.761 -3.579 14.576 1.00 91.88 169 TYR A N 1
ATOM 1329 C CA . TYR A 1 169 ? 4.814 -2.512 14.869 1.00 91.88 169 TYR A CA 1
ATOM 1330 C C . TYR A 1 169 ? 4.568 -1.569 13.688 1.00 91.88 169 TYR A C 1
ATOM 1332 O O . TYR A 1 169 ? 5.369 -1.467 12.756 1.00 91.88 169 TYR A O 1
ATOM 1340 N N . ILE A 1 170 ? 3.448 -0.852 13.767 1.00 93.44 170 ILE A N 1
ATOM 1341 C CA . ILE A 1 170 ? 3.074 0.243 12.870 1.00 93.44 170 ILE A CA 1
ATOM 1342 C C . ILE A 1 170 ? 3.251 1.568 13.613 1.00 93.44 170 ILE A C 1
ATOM 1344 O O . ILE A 1 170 ? 2.725 1.736 14.717 1.00 93.44 170 ILE A O 1
ATOM 1348 N N . ASP A 1 171 ? 3.973 2.512 13.014 1.00 94.50 171 ASP A N 1
ATOM 1349 C CA . ASP A 1 171 ? 4.067 3.896 13.487 1.00 94.50 171 ASP A CA 1
ATOM 1350 C C . ASP A 1 171 ? 3.182 4.810 12.624 1.00 94.50 171 ASP A C 1
ATOM 1352 O O . ASP A 1 171 ? 2.982 4.545 11.437 1.00 94.50 171 ASP A O 1
ATOM 1356 N N . TYR A 1 172 ? 2.642 5.877 13.216 1.00 93.75 172 TYR A N 1
ATOM 1357 C CA . TYR A 1 172 ? 1.753 6.839 12.540 1.00 93.75 172 TYR A CA 1
ATOM 1358 C C . TYR A 1 172 ? 0.612 6.192 11.734 1.00 93.75 172 TYR A C 1
ATOM 1360 O O . TYR A 1 172 ? 0.374 6.525 10.569 1.00 93.75 172 TYR A O 1
ATOM 1368 N N . PHE A 1 173 ? -0.091 5.230 12.338 1.00 91.62 173 PHE A N 1
ATOM 1369 C CA . PHE A 1 173 ? -1.137 4.478 11.642 1.00 91.62 173 PHE A CA 1
ATOM 1370 C C . PHE A 1 173 ? -2.293 5.371 11.154 1.00 91.62 173 PHE A C 1
ATOM 1372 O O . PHE A 1 173 ? -2.863 5.116 10.095 1.00 91.62 173 PHE A O 1
ATOM 1379 N N . ASP A 1 174 ? -2.580 6.476 11.849 1.00 90.94 174 ASP A N 1
ATOM 1380 C CA . ASP A 1 174 ? -3.540 7.499 11.419 1.00 90.94 174 ASP A CA 1
ATOM 1381 C C . ASP A 1 174 ? -3.212 8.108 10.054 1.00 90.94 174 ASP A C 1
ATOM 1383 O O . ASP A 1 174 ? -4.128 8.454 9.309 1.00 90.94 174 ASP A O 1
ATOM 1387 N N . TYR A 1 175 ? -1.935 8.208 9.679 1.00 94.31 175 TYR A N 1
ATOM 1388 C CA . TYR A 1 175 ? -1.565 8.694 8.349 1.00 94.31 175 TYR A CA 1
ATOM 1389 C C . TYR A 1 175 ? -1.933 7.709 7.241 1.00 94.31 175 TYR A C 1
ATOM 1391 O O . TYR A 1 175 ? -2.324 8.152 6.164 1.00 94.31 175 TYR A O 1
ATOM 1399 N N . ILE A 1 176 ? -1.876 6.403 7.513 1.00 93.25 176 ILE A N 1
ATOM 1400 C CA . ILE A 1 176 ? -2.312 5.359 6.574 1.00 93.25 176 ILE A CA 1
ATOM 1401 C C . ILE A 1 176 ? -3.841 5.345 6.489 1.00 93.25 176 ILE A C 1
ATOM 1403 O O . ILE A 1 176 ? -4.406 5.434 5.400 1.00 93.25 176 ILE A O 1
ATOM 1407 N N . LEU A 1 177 ? -4.522 5.311 7.640 1.00 90.81 177 LEU A N 1
ATOM 1408 C CA . LEU A 1 177 ? -5.989 5.357 7.725 1.00 90.81 177 LEU A CA 1
ATOM 1409 C C . LEU A 1 177 ? -6.573 6.620 7.070 1.00 90.81 177 LEU A C 1
ATOM 1411 O O . LEU A 1 177 ? -7.667 6.597 6.492 1.00 90.81 177 LEU A O 1
ATOM 1415 N N . GLY A 1 178 ? -5.819 7.715 7.150 1.00 92.25 178 GLY A N 1
ATOM 1416 C CA . GLY A 1 178 ? -6.137 9.011 6.582 1.00 92.25 178 GLY A CA 1
ATOM 1417 C C . GLY A 1 178 ? -5.809 9.168 5.098 1.00 92.25 178 GLY A C 1
ATOM 1418 O O . GLY A 1 178 ? -6.052 10.257 4.587 1.00 92.25 178 GLY A O 1
ATOM 1419 N N . LEU A 1 179 ? -5.285 8.171 4.380 1.00 93.38 179 LEU A N 1
ATOM 1420 C CA . LEU A 1 179 ? -5.137 8.272 2.921 1.00 93.38 179 LEU A CA 1
ATOM 1421 C C . LEU A 1 179 ? -6.521 8.347 2.259 1.00 93.38 179 LEU A C 1
ATOM 1423 O O . LEU A 1 179 ? -7.412 7.560 2.586 1.00 93.38 179 LEU A O 1
ATOM 1427 N N . SER A 1 180 ?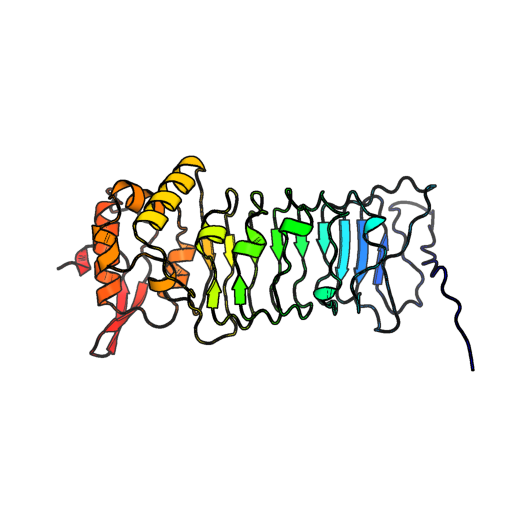 -6.714 9.323 1.367 1.00 91.81 180 SER A N 1
ATOM 1428 C CA . SER A 1 180 ? -8.044 9.676 0.850 1.00 91.81 180 SER A CA 1
ATOM 1429 C C . SER A 1 180 ? -8.686 8.562 0.023 1.00 91.81 180 SER A C 1
ATOM 1431 O O . SER A 1 180 ? -9.873 8.313 0.195 1.00 91.81 180 SER A O 1
ATOM 1433 N N . SER A 1 181 ? -7.899 7.869 -0.805 1.00 93.81 181 SER A N 1
ATOM 1434 C CA . SER A 1 181 ? -8.405 6.854 -1.745 1.00 93.81 181 SER A CA 1
ATOM 1435 C C . SER A 1 181 ? -8.173 5.411 -1.290 1.00 93.81 181 SER A C 1
ATOM 1437 O O . SER A 1 181 ? -8.502 4.490 -2.022 1.00 93.81 181 SER A O 1
ATOM 1439 N N . LEU A 1 182 ? -7.579 5.192 -0.110 1.00 94.00 182 LEU A N 1
ATOM 1440 C CA . LEU A 1 182 ? -7.124 3.859 0.297 1.00 94.00 182 LEU A CA 1
ATOM 1441 C C . LEU A 1 182 ? -8.297 2.955 0.659 1.00 94.00 182 LEU A C 1
ATOM 1443 O O . LEU A 1 182 ? -8.904 3.147 1.701 1.00 94.00 182 LEU A O 1
ATOM 1447 N N . GLU A 1 183 ? -8.563 1.930 -0.133 1.00 93.50 183 GLU A N 1
ATOM 1448 C CA . GLU A 1 183 ? -9.678 1.003 0.075 1.00 93.50 183 GLU A CA 1
ATOM 1449 C C . GLU A 1 183 ? -9.237 -0.309 0.720 1.00 93.50 183 GLU A C 1
ATOM 1451 O O . GLU A 1 183 ? -10.013 -0.937 1.437 1.00 93.50 183 GLU A O 1
ATOM 1456 N N . SER A 1 184 ? -7.990 -0.732 0.509 1.00 94.19 184 SER A N 1
ATOM 1457 C CA . SER A 1 184 ? -7.520 -2.026 1.001 1.00 94.19 184 SER A CA 1
ATOM 1458 C C . SER A 1 184 ? -6.098 -1.969 1.535 1.00 94.19 184 SER A C 1
ATOM 1460 O O . SER A 1 184 ? -5.184 -1.447 0.890 1.00 94.19 184 SER A O 1
ATOM 1462 N N . ILE A 1 185 ? -5.903 -2.551 2.718 1.00 94.50 185 ILE A N 1
ATOM 1463 C CA . ILE A 1 185 ? -4.587 -2.800 3.293 1.00 94.50 185 ILE A CA 1
ATOM 1464 C C . ILE A 1 185 ? -4.455 -4.256 3.737 1.00 94.50 185 ILE A C 1
ATOM 1466 O O . ILE A 1 185 ? -5.272 -4.787 4.494 1.00 94.50 185 ILE A O 1
ATOM 1470 N N . ASN A 1 186 ? -3.386 -4.903 3.282 1.00 94.75 186 ASN A N 1
ATOM 1471 C CA . ASN A 1 186 ? -3.039 -6.257 3.684 1.00 94.75 186 ASN A CA 1
ATOM 1472 C C . ASN A 1 186 ? -1.834 -6.230 4.635 1.00 94.75 186 ASN A C 1
ATOM 1474 O O . ASN A 1 186 ? -0.705 -5.980 4.217 1.00 94.75 186 ASN A O 1
ATOM 1478 N N . LEU A 1 187 ? -2.112 -6.466 5.919 1.00 92.38 187 LEU A N 1
ATOM 1479 C CA . LEU A 1 187 ? -1.188 -6.485 7.058 1.00 92.38 187 LEU A CA 1
ATOM 1480 C C . LEU A 1 187 ? -0.966 -7.911 7.594 1.00 92.38 187 LEU A C 1
ATOM 1482 O O . LEU A 1 187 ? -0.660 -8.085 8.776 1.00 92.38 187 LEU A O 1
ATOM 1486 N N . MET A 1 188 ? -1.191 -8.945 6.779 1.00 90.19 188 MET A N 1
ATOM 1487 C CA . MET A 1 188 ? -0.893 -10.327 7.165 1.00 90.19 188 MET A CA 1
ATOM 1488 C C . MET A 1 188 ? 0.606 -10.446 7.458 1.00 90.19 188 MET A C 1
ATOM 1490 O O . MET A 1 188 ? 1.433 -10.350 6.556 1.00 90.19 188 MET A O 1
ATOM 1494 N N . SER A 1 189 ? 0.965 -10.599 8.727 1.00 84.56 189 SER A N 1
ATOM 1495 C CA . SER A 1 189 ? 2.354 -10.597 9.178 1.00 84.56 189 SER A CA 1
ATOM 1496 C C . SER A 1 189 ? 2.892 -12.022 9.253 1.00 84.56 189 SER A C 1
ATOM 1498 O O . SER A 1 189 ? 2.148 -12.960 9.552 1.00 84.56 189 SER A O 1
ATOM 1500 N N . SER A 1 190 ? 4.194 -12.182 9.017 1.00 86.06 190 SER A N 1
ATOM 1501 C CA . SER A 1 190 ? 4.916 -13.417 9.352 1.00 86.06 190 SER A CA 1
ATOM 1502 C C . SER A 1 190 ? 5.387 -13.453 10.814 1.00 86.06 190 SER A C 1
ATOM 1504 O O . SER A 1 190 ? 5.882 -14.477 11.277 1.00 86.06 190 SER A O 1
ATOM 1506 N N . SER A 1 191 ? 5.217 -12.352 11.556 1.00 83.06 191 SER A N 1
ATOM 1507 C CA . SER A 1 191 ? 5.481 -12.252 12.997 1.00 83.06 191 SER A CA 1
ATOM 1508 C C . SER A 1 191 ? 4.290 -12.733 13.834 1.00 83.06 191 SER A C 1
ATOM 1510 O O . SER A 1 191 ? 3.146 -12.672 13.386 1.00 83.06 191 SER A O 1
ATOM 1512 N N . SER A 1 192 ? 4.547 -13.143 15.082 1.00 75.69 192 SER A N 1
ATOM 1513 C CA . SER A 1 192 ? 3.537 -13.656 16.019 1.00 75.69 192 SER A CA 1
ATOM 1514 C C . SER A 1 192 ? 2.556 -12.596 16.530 1.00 75.69 192 SER A C 1
ATOM 1516 O O . SER A 1 192 ? 1.408 -12.929 16.818 1.00 75.69 192 SER A O 1
ATOM 1518 N N . THR A 1 193 ? 2.985 -11.333 16.638 1.00 82.12 193 THR A N 1
ATOM 1519 C CA . THR A 1 193 ? 2.148 -10.229 17.136 1.00 82.12 193 THR A CA 1
ATOM 1520 C C . THR A 1 193 ? 2.523 -8.921 16.451 1.00 82.12 193 THR A C 1
ATOM 1522 O O . THR A 1 193 ? 3.684 -8.511 16.492 1.00 82.12 193 THR A O 1
ATOM 1525 N N . LEU A 1 194 ? 1.531 -8.244 15.870 1.00 85.44 194 LEU A N 1
ATOM 1526 C CA . LEU A 1 194 ? 1.655 -6.881 15.355 1.00 85.44 194 LEU A CA 1
ATOM 1527 C C . LEU A 1 194 ? 0.998 -5.907 16.339 1.00 85.44 194 LEU A C 1
ATOM 1529 O O . LEU A 1 194 ? -0.067 -6.192 16.883 1.00 85.44 194 LEU A O 1
ATOM 1533 N N . THR A 1 195 ? 1.614 -4.747 16.561 1.00 87.06 195 THR A N 1
ATOM 1534 C CA . THR A 1 195 ? 1.071 -3.687 17.430 1.00 87.06 195 THR A CA 1
ATOM 1535 C C . THR A 1 195 ? 1.165 -2.316 16.765 1.00 87.06 195 THR A C 1
ATOM 1537 O O . THR A 1 195 ? 1.905 -2.123 15.804 1.00 87.06 195 THR A O 1
ATOM 1540 N N . THR A 1 196 ? 0.419 -1.330 17.255 1.00 88.19 196 THR A N 1
ATOM 1541 C CA . THR A 1 196 ? 0.692 0.078 16.930 1.00 88.19 196 THR A CA 1
ATOM 1542 C C . THR A 1 196 ? 1.662 0.648 17.953 1.00 88.19 196 THR A C 1
ATOM 1544 O O . THR A 1 196 ? 1.449 0.464 19.150 1.00 88.19 196 THR A O 1
ATOM 1547 N N . LYS A 1 197 ? 2.662 1.419 17.518 1.00 88.44 197 LYS A N 1
ATOM 1548 C CA . LYS A 1 197 ? 3.592 2.108 18.428 1.00 88.44 197 LYS A CA 1
ATOM 1549 C C . LYS A 1 197 ? 2.878 3.091 19.356 1.00 88.44 197 LYS A C 1
ATOM 1551 O O . LYS A 1 197 ? 3.278 3.271 20.502 1.00 88.44 197 LYS A O 1
ATOM 1556 N N . LYS A 1 198 ? 1.816 3.726 18.855 1.00 86.69 198 LYS A N 1
ATOM 1557 C CA . LYS A 1 198 ? 0.945 4.622 19.613 1.00 86.69 198 LYS A CA 1
ATOM 1558 C C . LYS A 1 198 ? -0.506 4.365 19.223 1.00 86.69 198 LYS A C 1
ATOM 1560 O O . LYS A 1 198 ? -0.833 4.393 18.039 1.00 86.69 198 LYS A O 1
ATOM 1565 N N . GLN A 1 199 ? -1.361 4.144 20.218 1.00 83.44 199 GLN A N 1
ATOM 1566 C CA . GLN A 1 199 ? -2.806 4.096 20.004 1.00 83.44 199 GLN A CA 1
ATOM 1567 C C . GLN A 1 199 ? -3.350 5.497 19.702 1.00 83.44 199 GLN A C 1
ATOM 1569 O O . GLN A 1 199 ? -2.863 6.503 20.228 1.00 83.44 199 GLN A O 1
ATOM 1574 N N . LEU A 1 200 ? -4.379 5.557 18.863 1.00 87.44 200 LEU A N 1
ATOM 1575 C CA . LEU A 1 200 ? -5.050 6.805 18.519 1.00 87.44 200 LEU A CA 1
ATOM 1576 C C . LEU A 1 200 ? -5.919 7.292 19.684 1.00 87.44 200 LEU A C 1
ATOM 1578 O O . LEU A 1 200 ? -6.569 6.503 20.369 1.00 87.44 200 LEU A O 1
ATOM 1582 N N . SER A 1 201 ? -5.932 8.605 19.917 1.00 89.12 201 SER A N 1
ATOM 1583 C CA . SER A 1 201 ? -6.833 9.225 20.890 1.00 89.12 201 SER A CA 1
ATOM 1584 C C . SER A 1 201 ? -8.269 9.300 20.361 1.00 89.12 201 SER A C 1
ATOM 1586 O O . SER A 1 201 ? -8.503 9.233 19.153 1.00 89.12 201 SER A O 1
ATOM 1588 N N . ALA A 1 202 ? -9.239 9.514 21.255 1.00 88.50 202 ALA A N 1
ATOM 1589 C CA . ALA A 1 202 ? -10.637 9.722 20.869 1.00 88.50 202 ALA A CA 1
ATOM 1590 C C . ALA A 1 202 ? -10.802 10.871 19.854 1.00 88.50 202 ALA A C 1
ATOM 1592 O O . ALA A 1 202 ? -11.531 10.740 18.878 1.00 88.50 202 ALA A O 1
ATOM 1593 N N . ILE A 1 203 ? -10.053 11.967 20.022 1.00 90.50 203 ILE A N 1
ATOM 1594 C CA . ILE A 1 203 ? -10.080 13.113 19.099 1.00 90.50 203 ILE A CA 1
ATOM 1595 C C . ILE A 1 203 ? -9.543 12.722 17.713 1.00 90.50 203 ILE A C 1
ATOM 1597 O O . ILE A 1 203 ? -10.116 13.110 16.696 1.00 90.50 203 ILE A O 1
ATOM 1601 N N . GLN A 1 204 ? -8.462 11.935 17.651 1.00 91.06 204 GLN A N 1
ATOM 1602 C CA . GLN A 1 204 ? -7.919 11.457 16.374 1.00 91.06 204 GLN A CA 1
ATOM 1603 C C . GLN A 1 204 ? -8.922 10.557 15.642 1.00 91.06 204 GLN A C 1
ATOM 1605 O O . GLN A 1 204 ? -9.100 10.708 14.434 1.00 91.06 204 GLN A O 1
ATOM 1610 N N . TRP A 1 205 ? -9.624 9.686 16.370 1.00 90.12 205 TRP A N 1
ATOM 1611 C CA . TRP A 1 205 ? -10.709 8.872 15.819 1.00 90.12 205 TRP A CA 1
ATOM 1612 C C . TRP A 1 205 ? -11.864 9.706 15.273 1.00 90.12 205 TRP A C 1
ATOM 1614 O O . TRP A 1 205 ? -12.304 9.471 14.149 1.00 90.12 205 TRP A O 1
ATOM 1624 N N . THR A 1 206 ? -12.312 10.715 16.020 1.00 91.19 206 THR A N 1
ATOM 1625 C CA . THR A 1 206 ? -13.354 11.650 15.574 1.00 91.19 206 THR A CA 1
ATOM 1626 C C . THR A 1 206 ? -12.956 12.349 14.271 1.00 91.19 206 THR A C 1
ATOM 1628 O O . THR A 1 206 ? -13.740 12.389 13.323 1.00 91.19 206 THR A O 1
ATOM 1631 N N . ASN A 1 207 ? -11.711 12.824 14.170 1.00 92.25 207 ASN A N 1
ATOM 1632 C CA . ASN A 1 207 ? -11.202 13.471 12.958 1.00 92.25 207 ASN A CA 1
ATOM 1633 C C . ASN A 1 207 ? -11.136 12.511 11.758 1.00 92.25 207 ASN A C 1
ATOM 1635 O O . ASN A 1 207 ? -11.498 12.893 10.642 1.00 92.25 207 ASN A O 1
ATOM 1639 N N . LEU A 1 208 ? -10.700 11.264 11.976 1.00 91.06 208 LEU A N 1
ATOM 1640 C CA . LEU A 1 208 ? -10.694 10.231 10.935 1.00 91.06 208 LEU A CA 1
ATOM 1641 C C . LEU A 1 208 ? -12.111 9.919 10.447 1.00 91.06 208 LEU A C 1
ATOM 1643 O O . LEU A 1 208 ? -12.328 9.857 9.239 1.00 91.06 208 LEU A O 1
ATOM 1647 N N . ALA A 1 209 ? -13.076 9.801 11.361 1.00 90.56 209 ALA A N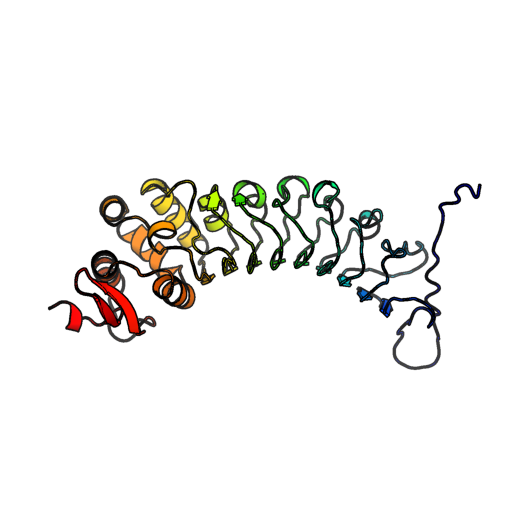 1
ATOM 1648 C CA . ALA A 1 209 ? -14.473 9.559 11.020 1.00 90.56 209 ALA A CA 1
ATOM 1649 C C . ALA A 1 209 ? -15.036 10.663 10.113 1.00 90.56 209 ALA A C 1
ATOM 1651 O O . ALA A 1 209 ? -15.614 10.373 9.069 1.00 90.56 209 ALA A O 1
ATOM 1652 N N . HIS A 1 210 ? -14.808 11.938 10.446 1.00 90.81 210 HIS A N 1
ATOM 1653 C CA . HIS A 1 210 ? -15.240 13.047 9.589 1.00 90.81 210 HIS A CA 1
ATOM 1654 C C . HIS A 1 210 ? -14.625 12.974 8.189 1.00 90.81 210 HIS A C 1
ATOM 1656 O O . HIS A 1 210 ? -15.324 13.194 7.197 1.00 90.81 210 HIS A O 1
ATOM 1662 N N . LYS A 1 211 ? -13.340 12.607 8.099 1.00 88.50 211 LYS A N 1
ATOM 1663 C CA . LYS A 1 211 ? -12.668 12.429 6.812 1.00 88.50 211 LYS A CA 1
ATOM 1664 C C . LYS A 1 211 ? -13.294 11.292 6.001 1.00 88.50 211 LYS A C 1
ATOM 1666 O O . LYS A 1 211 ? -13.602 11.502 4.833 1.00 88.50 211 LYS A O 1
ATOM 1671 N N . TRP A 1 212 ? -13.527 10.132 6.609 1.00 90.12 212 TRP A N 1
ATOM 1672 C CA . TRP A 1 212 ? -14.129 8.980 5.929 1.00 90.12 212 TRP A CA 1
ATOM 1673 C C . TRP A 1 212 ? -15.550 9.248 5.440 1.00 90.12 212 TRP A C 1
ATOM 1675 O O . TRP A 1 212 ? -15.887 8.857 4.323 1.00 90.12 212 TRP A O 1
ATOM 1685 N N . ASN A 1 213 ? -16.346 9.976 6.229 1.00 87.75 213 ASN A N 1
ATOM 1686 C CA . ASN A 1 213 ? -17.696 10.376 5.835 1.00 87.75 213 ASN A CA 1
ATOM 1687 C C . ASN A 1 213 ? -17.683 11.241 4.570 1.00 87.75 213 ASN A C 1
ATOM 1689 O O . ASN A 1 213 ? -18.492 11.053 3.672 1.00 87.75 213 ASN A O 1
ATOM 1693 N N . SER A 1 214 ? -16.730 12.176 4.480 1.00 82.19 214 SER A N 1
ATOM 1694 C CA . SER A 1 214 ? -16.605 13.058 3.314 1.00 82.19 214 SER A CA 1
ATOM 1695 C C . SER A 1 214 ? -16.153 12.337 2.041 1.00 82.19 214 SER A C 1
ATOM 1697 O O . SER A 1 214 ? -16.379 12.841 0.945 1.00 82.19 214 SER A O 1
ATOM 1699 N N . SER A 1 2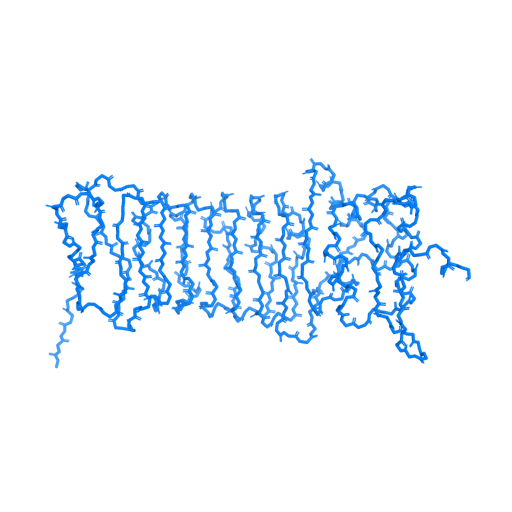15 ? -15.520 11.169 2.174 1.00 77.31 215 SER A N 1
ATOM 1700 C CA . SER A 1 215 ? -14.930 10.429 1.058 1.00 77.31 215 SER A CA 1
ATOM 1701 C C . SER A 1 215 ? -15.722 9.186 0.639 1.00 77.31 215 SER A C 1
ATOM 1703 O O . SER A 1 215 ? -15.231 8.460 -0.216 1.00 77.31 215 SER A O 1
ATOM 1705 N N . ASN A 1 216 ? -16.902 8.913 1.227 1.00 63.69 216 ASN A N 1
ATOM 1706 C CA . ASN A 1 216 ? -17.714 7.702 0.971 1.00 63.69 216 ASN A CA 1
ATOM 1707 C C . ASN A 1 216 ? -16.874 6.413 0.935 1.00 63.69 216 ASN A C 1
ATOM 1709 O O . ASN A 1 216 ? -16.988 5.580 0.036 1.00 63.69 216 ASN A O 1
ATOM 1713 N N . LYS A 1 217 ? -15.958 6.294 1.894 1.00 72.25 217 LYS A N 1
ATOM 1714 C CA . LYS A 1 217 ? -14.901 5.289 1.873 1.00 72.25 217 LYS A CA 1
ATOM 1715 C C . LYS A 1 217 ? -15.450 3.916 2.267 1.00 72.25 217 LYS A C 1
ATOM 1717 O O . LYS A 1 217 ? -16.168 3.805 3.256 1.00 72.25 217 LYS A O 1
ATOM 1722 N N . TYR A 1 218 ? -15.030 2.874 1.556 1.00 82.81 218 TYR A N 1
ATOM 1723 C CA . TYR A 1 218 ? -15.096 1.493 2.032 1.00 82.81 218 TYR A CA 1
ATOM 1724 C C . TYR A 1 218 ? -13.671 1.015 2.277 1.00 82.81 218 TYR A C 1
ATOM 1726 O O . TYR A 1 218 ? -12.813 1.167 1.410 1.00 82.81 218 TYR A O 1
ATOM 1734 N N . PHE A 1 219 ? -13.395 0.489 3.468 1.00 84.88 219 PHE A N 1
ATOM 1735 C CA . PHE A 1 219 ? -12.035 0.173 3.886 1.00 84.88 219 PHE A CA 1
ATOM 1736 C C . PHE A 1 219 ? -11.915 -1.257 4.410 1.00 84.88 219 PHE A C 1
ATOM 1738 O O . PHE A 1 219 ? -12.593 -1.650 5.359 1.00 84.88 219 PHE A O 1
ATOM 1745 N N . SER A 1 220 ? -11.036 -2.037 3.785 1.00 89.06 220 SER A N 1
ATOM 1746 C CA . SER A 1 220 ? -10.728 -3.413 4.154 1.00 89.06 220 SER A CA 1
ATOM 1747 C C . SER A 1 220 ? -9.328 -3.515 4.750 1.00 89.06 220 SER A C 1
ATOM 1749 O O . SER A 1 220 ? -8.341 -3.219 4.082 1.00 89.06 220 SER A O 1
ATOM 1751 N N . ILE A 1 221 ? -9.223 -4.010 5.982 1.00 89.38 221 ILE A N 1
ATOM 1752 C CA . ILE A 1 221 ? -7.956 -4.351 6.633 1.00 89.38 221 ILE A CA 1
ATOM 1753 C C . ILE A 1 221 ? -7.890 -5.866 6.773 1.00 89.38 221 ILE A C 1
ATOM 1755 O O . ILE A 1 221 ? -8.725 -6.461 7.445 1.00 89.38 221 ILE A O 1
ATOM 1759 N N . ARG A 1 222 ? -6.889 -6.502 6.168 1.00 89.31 222 ARG A N 1
ATOM 1760 C CA . ARG A 1 222 ? -6.630 -7.937 6.336 1.00 89.31 222 ARG A CA 1
ATOM 1761 C C . ARG A 1 222 ? -5.446 -8.137 7.275 1.00 89.31 222 ARG A C 1
ATOM 1763 O O . ARG A 1 222 ? -4.391 -7.554 7.050 1.00 89.31 222 ARG A O 1
ATOM 1770 N N . THR A 1 223 ? -5.597 -8.954 8.313 1.00 86.94 223 THR A N 1
ATOM 1771 C CA . THR A 1 223 ? -4.521 -9.242 9.275 1.00 86.94 223 THR A CA 1
ATOM 1772 C C . THR A 1 223 ? -4.746 -10.563 10.017 1.00 86.94 223 THR A C 1
ATOM 1774 O O . THR A 1 223 ? -5.876 -11.025 10.133 1.00 86.94 223 THR A O 1
ATOM 1777 N N . ASN A 1 224 ? -3.667 -11.178 10.502 1.00 82.31 224 ASN A N 1
ATOM 1778 C CA . ASN A 1 224 ? -3.652 -12.439 11.254 1.00 82.31 224 ASN A CA 1
ATOM 1779 C C . ASN A 1 224 ? -3.134 -12.290 12.693 1.00 82.31 224 ASN A C 1
ATOM 1781 O O . ASN A 1 224 ? -3.415 -13.148 13.523 1.00 82.31 224 ASN A O 1
ATOM 1785 N N . THR A 1 225 ? -2.396 -11.222 13.007 1.00 76.25 225 THR A N 1
ATOM 1786 C CA . THR A 1 225 ? -1.748 -11.041 14.321 1.00 76.25 225 THR A CA 1
ATOM 1787 C C . THR A 1 225 ? -1.933 -9.654 14.930 1.00 76.25 225 THR A C 1
ATOM 1789 O O . THR A 1 225 ? -1.367 -9.360 15.985 1.00 76.25 225 THR A O 1
ATOM 1792 N N . PHE A 1 226 ? -2.732 -8.794 14.296 1.00 77.62 226 PHE A N 1
ATOM 1793 C CA . PHE A 1 226 ? -2.984 -7.431 14.753 1.00 77.62 226 PHE A CA 1
ATOM 1794 C C . PHE A 1 226 ? -4.276 -7.371 15.574 1.00 77.62 226 PHE A C 1
ATOM 1796 O O . PHE A 1 226 ? -5.371 -7.514 15.036 1.00 77.62 226 PHE A O 1
ATOM 1803 N N . SER A 1 227 ? -4.140 -7.177 16.890 1.00 70.56 227 SER A N 1
ATOM 1804 C CA . SER A 1 227 ? -5.275 -7.168 17.822 1.00 70.56 227 SER A CA 1
ATOM 1805 C C . SER A 1 227 ? -6.298 -6.086 17.473 1.00 70.56 227 SER A C 1
ATOM 1807 O O . SER A 1 227 ? -5.945 -4.951 17.146 1.00 70.56 227 SER A O 1
ATOM 1809 N N . LEU A 1 228 ? -7.578 -6.408 17.667 1.00 69.00 228 LEU A N 1
ATOM 1810 C CA . LEU A 1 228 ? -8.703 -5.491 17.484 1.00 69.00 228 LEU A CA 1
ATOM 1811 C C . LEU A 1 228 ? -8.521 -4.168 18.250 1.00 69.00 228 LEU A C 1
ATOM 1813 O O . LEU A 1 228 ? -8.835 -3.112 17.719 1.00 69.00 228 LEU A O 1
ATOM 1817 N N . GLN A 1 229 ? -7.931 -4.196 19.448 1.00 68.25 229 GLN A N 1
ATOM 1818 C CA . GLN A 1 229 ? -7.653 -2.999 20.268 1.00 68.25 229 GLN A CA 1
ATOM 1819 C C . GLN A 1 229 ? -6.544 -2.104 19.696 1.00 68.25 229 GLN A C 1
ATOM 1821 O O . GLN A 1 229 ? -6.368 -0.965 20.113 1.00 68.25 229 GLN A O 1
ATOM 1826 N N . SER A 1 230 ? -5.730 -2.635 18.783 1.00 69.88 230 SER A N 1
ATOM 1827 C CA . SER A 1 230 ? -4.728 -1.840 18.069 1.00 69.88 230 SER A CA 1
ATOM 1828 C C . SER A 1 230 ? -5.345 -1.105 16.877 1.00 69.88 230 SER A C 1
ATOM 1830 O O . SER A 1 230 ? -4.798 -0.096 16.439 1.00 69.88 230 SER A O 1
ATOM 1832 N N . ILE A 1 231 ? -6.487 -1.588 16.371 1.00 73.12 231 ILE A N 1
ATOM 1833 C CA . ILE A 1 231 ? -7.225 -0.971 15.262 1.00 73.12 231 ILE A CA 1
ATOM 1834 C C . ILE A 1 231 ? -8.381 -0.110 15.750 1.00 73.12 231 ILE A C 1
ATOM 1836 O O . ILE A 1 231 ? -8.674 0.876 15.100 1.00 73.12 231 ILE A O 1
ATOM 1840 N N . PHE A 1 232 ? -9.042 -0.449 16.854 1.00 73.31 232 PHE A N 1
ATOM 1841 C CA . PHE A 1 232 ? -10.201 0.282 17.361 1.00 73.31 232 PHE A CA 1
ATOM 1842 C C . PHE A 1 232 ? -9.897 1.033 18.658 1.00 73.31 232 PHE A C 1
ATOM 1844 O O . PHE A 1 232 ? -8.986 0.641 19.389 1.00 73.31 232 PHE A O 1
ATOM 1851 N N . PRO A 1 233 ? -10.678 2.087 18.974 1.00 71.38 233 PRO A N 1
ATOM 1852 C CA . PRO A 1 233 ? -10.610 2.727 20.279 1.00 71.38 233 PRO A CA 1
ATOM 1853 C C . PRO A 1 233 ? -10.821 1.696 21.390 1.00 71.38 233 PRO A C 1
ATOM 1855 O O . PRO A 1 233 ? -11.712 0.849 21.295 1.00 71.38 233 PRO A O 1
ATOM 1858 N N . ASN A 1 234 ? -10.037 1.793 22.464 1.00 72.31 234 ASN A N 1
ATOM 1859 C CA . ASN A 1 234 ? -10.281 0.975 23.650 1.00 72.31 234 ASN A CA 1
ATOM 1860 C C . ASN A 1 234 ? -11.676 1.293 24.233 1.00 72.31 234 ASN A C 1
ATOM 1862 O O . ASN A 1 234 ? -12.164 2.413 24.059 1.00 72.31 234 ASN A O 1
ATOM 1866 N N . PRO A 1 235 ? -12.299 0.367 24.989 1.00 69.81 235 PRO A N 1
ATOM 1867 C CA . PRO A 1 235 ? -13.620 0.581 25.578 1.00 69.81 235 PRO A CA 1
ATOM 1868 C C . PRO A 1 235 ? -13.791 1.902 26.337 1.00 69.81 235 PRO A C 1
ATOM 1870 O O . PRO A 1 235 ? -14.823 2.555 26.200 1.00 69.81 235 PRO A O 1
ATOM 1873 N N . ASP A 1 236 ? -12.764 2.334 27.067 1.00 74.44 236 ASP A N 1
ATOM 1874 C CA . ASP A 1 236 ? -12.791 3.594 27.820 1.00 74.44 236 ASP A CA 1
ATOM 1875 C C . ASP A 1 236 ? -12.790 4.823 26.896 1.00 74.44 236 ASP A C 1
ATOM 1877 O O . ASP A 1 236 ? -13.429 5.834 27.183 1.00 74.44 236 ASP A O 1
ATOM 1881 N N . GLN A 1 237 ? -12.127 4.727 25.738 1.00 75.50 237 GLN A N 1
ATOM 1882 C CA . GLN A 1 237 ? -12.103 5.797 24.739 1.00 75.50 237 GLN A CA 1
ATOM 1883 C C . GLN A 1 237 ? -13.441 5.936 24.008 1.00 75.50 237 GLN A C 1
ATOM 1885 O O . GLN A 1 237 ? -13.732 7.020 23.507 1.00 75.50 237 GLN A O 1
ATOM 1890 N N . PHE A 1 238 ? -14.274 4.889 23.960 1.00 73.38 238 PHE A N 1
ATOM 1891 C CA . PHE A 1 238 ? -15.569 4.966 23.277 1.00 73.38 238 PHE A CA 1
ATOM 1892 C C . PHE A 1 238 ? -16.506 6.001 23.864 1.00 73.38 238 PHE A C 1
ATOM 1894 O O . PHE A 1 238 ? -17.230 6.646 23.114 1.00 73.38 238 PHE A O 1
ATOM 1901 N N . GLN A 1 239 ? -16.474 6.190 25.181 1.00 76.75 239 GLN A N 1
ATOM 1902 C CA . GLN A 1 239 ? -17.323 7.181 25.841 1.00 76.75 239 GLN A CA 1
ATOM 1903 C C . GLN A 1 239 ? -16.971 8.614 25.420 1.00 76.75 239 GLN A C 1
ATOM 1905 O O . GLN A 1 239 ? -17.799 9.512 25.530 1.00 76.75 239 GLN A O 1
ATOM 1910 N N . MET A 1 240 ? -15.750 8.823 24.923 1.00 84.69 240 MET A N 1
ATOM 1911 C CA . MET A 1 240 ? -15.241 10.126 24.506 1.00 84.69 240 MET A CA 1
ATOM 1912 C C . MET A 1 240 ? -15.417 10.395 23.004 1.00 84.69 240 MET A C 1
ATOM 1914 O O . MET A 1 240 ? -15.157 11.515 22.563 1.00 84.69 240 MET A O 1
ATOM 1918 N N . ILE A 1 241 ? -15.818 9.399 22.204 1.00 86.00 241 ILE A N 1
ATOM 1919 C CA . ILE A 1 241 ? -16.036 9.559 20.759 1.00 86.00 241 ILE A CA 1
ATOM 1920 C C . ILE A 1 241 ? -17.531 9.816 20.511 1.00 86.00 241 ILE A C 1
ATOM 1922 O O . ILE A 1 241 ? -18.362 9.031 20.972 1.00 86.00 241 ILE A O 1
ATOM 1926 N N . PRO A 1 242 ? -17.906 10.871 19.761 1.00 88.75 242 PRO A N 1
ATOM 1927 C CA . PRO A 1 242 ? -19.302 11.137 19.426 1.00 88.75 242 PRO A CA 1
ATOM 1928 C C . PRO A 1 242 ? -19.971 9.956 18.712 1.00 88.75 242 PRO A C 1
ATOM 1930 O O . PRO A 1 242 ? -19.372 9.309 17.849 1.00 88.75 242 PRO A O 1
ATOM 1933 N N . LEU A 1 243 ? -21.249 9.713 19.022 1.00 81.56 243 LEU A N 1
ATOM 1934 C CA . LEU A 1 243 ? -22.000 8.574 18.483 1.00 81.56 243 LEU A CA 1
ATOM 1935 C C . LEU A 1 243 ? -22.056 8.565 16.945 1.00 81.56 243 LEU A C 1
ATOM 1937 O O . LEU A 1 243 ? -22.002 7.499 16.334 1.00 81.56 243 LEU A O 1
ATOM 1941 N N . ASP A 1 244 ? -22.136 9.730 16.302 1.00 84.56 244 ASP A N 1
ATOM 1942 C CA . ASP A 1 244 ? -22.178 9.805 14.838 1.00 84.56 244 ASP A CA 1
ATOM 1943 C C . ASP A 1 244 ? -20.823 9.482 14.199 1.00 84.56 244 ASP A C 1
ATOM 1945 O O . ASP A 1 244 ? -20.768 8.753 13.209 1.00 84.56 244 ASP A O 1
ATOM 1949 N N . SER A 1 245 ? -19.715 9.907 14.813 1.00 88.44 245 SER A N 1
ATOM 1950 C CA . SER A 1 245 ? -18.365 9.500 14.401 1.00 88.44 245 SER A CA 1
ATOM 1951 C C . SER A 1 245 ? -18.176 7.988 14.540 1.00 88.44 245 SER A C 1
ATOM 1953 O O . SER A 1 245 ? -17.627 7.341 13.651 1.00 88.44 245 SER A O 1
ATOM 1955 N N . MET A 1 246 ? -18.701 7.409 15.620 1.00 80.81 246 MET A N 1
ATOM 1956 C CA . MET A 1 246 ? -18.708 5.966 15.849 1.00 80.81 246 MET A CA 1
ATOM 1957 C C . MET A 1 246 ? -19.477 5.190 14.772 1.00 80.81 246 MET A C 1
ATOM 1959 O O . MET A 1 246 ? -18.980 4.171 14.287 1.00 80.81 246 MET A O 1
ATOM 1963 N N . LYS A 1 247 ? -20.655 5.677 14.350 1.00 78.44 247 LYS A N 1
ATOM 1964 C CA . LYS A 1 247 ? -21.412 5.091 13.225 1.00 78.44 247 LYS A CA 1
ATOM 1965 C C . LYS A 1 247 ? -20.572 5.061 11.954 1.00 78.44 247 LYS A C 1
ATOM 1967 O O . LYS A 1 247 ? -20.466 4.009 11.330 1.00 78.44 247 LYS A O 1
ATOM 1972 N N . ILE A 1 248 ? -19.941 6.185 11.614 1.00 84.88 248 ILE A N 1
ATOM 1973 C CA . ILE A 1 248 ? -19.119 6.297 10.407 1.00 84.88 248 ILE A CA 1
ATOM 1974 C C . ILE A 1 248 ? -17.948 5.310 10.450 1.00 84.88 248 ILE A C 1
ATOM 1976 O O . ILE A 1 248 ? -17.727 4.598 9.471 1.00 84.88 248 ILE A O 1
ATOM 1980 N N . ILE A 1 249 ? -17.223 5.222 11.575 1.00 83.38 249 ILE A N 1
ATOM 1981 C CA . ILE A 1 249 ? -16.078 4.305 11.728 1.00 83.38 249 ILE A CA 1
ATOM 1982 C C . ILE A 1 249 ? -16.488 2.868 11.398 1.00 83.38 249 ILE A C 1
ATOM 1984 O O . ILE A 1 249 ? -15.819 2.190 10.621 1.00 83.38 249 ILE A O 1
ATOM 1988 N N . PHE A 1 250 ? -17.608 2.411 11.954 1.00 77.81 250 PHE A N 1
ATOM 1989 C CA . PHE A 1 250 ? -18.059 1.036 11.770 1.00 77.81 250 PHE A CA 1
ATOM 1990 C C . PHE A 1 250 ? -18.730 0.762 10.424 1.00 77.81 250 PHE A C 1
ATOM 1992 O O . PHE A 1 250 ? -18.672 -0.371 9.958 1.00 77.81 250 PHE A O 1
ATOM 1999 N N . GLN A 1 251 ? -19.355 1.759 9.796 1.00 78.31 251 GLN A N 1
ATOM 2000 C CA . GLN A 1 251 ? -19.910 1.630 8.443 1.00 78.31 251 GLN A CA 1
ATOM 2001 C C . GLN A 1 251 ? -18.824 1.649 7.361 1.00 78.31 251 GLN A C 1
ATOM 2003 O O . GLN A 1 251 ? -18.989 1.015 6.323 1.00 78.31 251 GLN A O 1
ATOM 2008 N N . THR A 1 252 ? -17.715 2.350 7.612 1.00 83.75 252 THR A N 1
ATOM 2009 C CA . THR A 1 252 ? -16.579 2.440 6.679 1.00 83.75 252 THR A CA 1
ATOM 2010 C C . THR A 1 252 ? -15.843 1.104 6.561 1.00 83.75 252 THR A C 1
ATOM 2012 O O . THR A 1 252 ? -15.353 0.752 5.490 1.00 83.75 252 THR A O 1
ATOM 2015 N N . LEU A 1 253 ? -15.732 0.354 7.660 1.00 82.00 253 LEU A N 1
ATOM 2016 C CA . LEU A 1 253 ? -14.972 -0.893 7.690 1.00 82.00 253 LEU A CA 1
ATOM 2017 C C . LEU A 1 253 ? -15.762 -2.055 7.086 1.00 82.00 253 LEU A C 1
ATOM 2019 O O . LEU A 1 253 ? -16.919 -2.298 7.422 1.00 82.00 253 LEU A O 1
ATOM 2023 N N . SER A 1 254 ? -15.107 -2.807 6.205 1.00 78.81 254 SER A N 1
ATOM 2024 C CA . SER A 1 254 ? -15.707 -3.955 5.533 1.00 78.81 254 SER A CA 1
ATOM 2025 C C . SER A 1 254 ? -15.934 -5.136 6.481 1.00 78.81 254 SER A C 1
ATOM 2027 O O . SER A 1 254 ? -15.219 -5.325 7.469 1.00 78.81 254 SER A O 1
ATOM 2029 N N . ASN A 1 255 ? -16.850 -6.034 6.106 1.00 70.00 255 ASN A N 1
ATOM 2030 C CA . ASN A 1 255 ? -17.045 -7.296 6.824 1.00 70.00 255 ASN A CA 1
ATOM 2031 C C . ASN A 1 255 ? -15.746 -8.095 6.926 1.00 70.00 255 ASN A C 1
ATOM 2033 O O . ASN A 1 255 ? -15.435 -8.591 8.000 1.00 70.00 255 ASN A O 1
ATOM 2037 N N . SER A 1 256 ? -14.957 -8.161 5.846 1.00 72.00 256 SER A N 1
ATOM 2038 C CA . SER A 1 256 ? -13.654 -8.842 5.836 1.00 72.00 256 SER A CA 1
ATOM 2039 C C . SER A 1 256 ? -12.675 -8.293 6.879 1.00 72.00 256 SER A C 1
ATOM 2041 O O . SER A 1 256 ? -11.852 -9.038 7.409 1.00 72.00 256 SER A O 1
ATOM 2043 N N . THR A 1 257 ? -12.774 -7.006 7.218 1.00 77.75 257 THR A N 1
ATOM 2044 C CA . THR A 1 257 ? -11.978 -6.416 8.300 1.00 77.75 257 THR A CA 1
ATOM 2045 C C . THR A 1 257 ? -12.370 -7.000 9.642 1.00 77.75 257 THR A C 1
ATOM 2047 O O . THR A 1 257 ? -11.524 -7.442 10.414 1.00 77.75 257 THR A O 1
ATOM 2050 N N . PHE A 1 258 ? -13.672 -7.055 9.902 1.00 72.31 258 PHE A N 1
ATOM 2051 C CA . PHE A 1 258 ? -14.195 -7.643 11.122 1.00 72.31 258 PHE A CA 1
ATOM 2052 C C . PHE A 1 258 ? -13.833 -9.127 11.222 1.00 72.31 258 PHE A C 1
ATOM 2054 O O . PHE A 1 258 ? -13.285 -9.544 12.239 1.00 72.31 258 PHE A O 1
ATOM 2061 N N . THR A 1 259 ? -14.049 -9.913 10.162 1.00 69.88 259 THR A N 1
ATOM 2062 C CA . THR A 1 259 ? -13.752 -11.356 10.177 1.00 69.88 259 THR A CA 1
ATOM 2063 C C . THR A 1 259 ? -12.290 -11.640 10.511 1.00 69.88 259 THR A C 1
ATOM 2065 O O . THR A 1 259 ? -12.004 -12.474 11.368 1.00 69.88 259 THR A O 1
ATOM 2068 N N . THR A 1 260 ? -11.367 -10.912 9.881 1.00 70.56 260 THR A N 1
ATOM 2069 C CA . THR A 1 260 ? -9.930 -11.102 10.094 1.00 70.56 260 THR A CA 1
ATOM 2070 C C . THR A 1 260 ? -9.522 -10.684 11.501 1.00 70.56 260 THR A C 1
ATOM 2072 O O . THR A 1 260 ? -8.898 -11.478 12.202 1.00 70.56 260 THR A O 1
ATOM 2075 N N . LEU A 1 261 ? -9.976 -9.524 11.984 1.00 67.69 261 LEU A N 1
ATOM 2076 C CA . LEU A 1 261 ? -9.680 -9.044 13.337 1.00 67.69 261 LEU A CA 1
ATOM 2077 C C . LEU A 1 261 ? -10.134 -10.005 14.431 1.00 67.69 261 LEU A C 1
ATOM 2079 O O . LEU A 1 261 ? -9.401 -10.234 15.394 1.00 67.69 261 LEU A O 1
ATOM 2083 N N . PHE A 1 262 ? -11.316 -10.595 14.273 1.00 63.16 262 PHE A N 1
ATOM 2084 C CA . PHE A 1 262 ? -11.853 -11.545 15.240 1.00 63.16 262 PHE A CA 1
ATOM 2085 C C . PHE A 1 262 ? -11.152 -12.910 15.214 1.00 63.16 262 PHE A C 1
ATOM 2087 O O . PHE A 1 262 ? -11.287 -13.659 16.176 1.00 63.16 262 PHE A O 1
ATOM 2094 N N . SER A 1 263 ? -10.399 -13.213 14.153 1.00 60.59 263 SER A N 1
ATOM 2095 C CA . SER A 1 263 ? -9.606 -14.442 14.013 1.00 60.59 263 SER A CA 1
ATOM 2096 C C . SER A 1 263 ? -8.142 -14.311 14.466 1.00 60.59 263 SER A C 1
ATOM 2098 O O . SER A 1 263 ? -7.435 -15.314 14.536 1.00 60.59 263 SER A O 1
ATOM 2100 N N . THR A 1 264 ? -7.681 -13.093 14.779 1.00 64.38 264 THR A N 1
ATOM 2101 C CA . THR A 1 264 ? -6.327 -12.816 15.309 1.00 64.38 264 THR A CA 1
ATOM 2102 C C . THR A 1 264 ? -6.257 -13.080 16.830 1.00 64.38 264 THR A C 1
ATOM 2104 O O . THR A 1 264 ? -7.317 -13.286 17.426 1.00 64.38 264 THR A O 1
ATOM 2107 N N . PRO A 1 265 ? -5.068 -13.144 17.484 1.00 59.41 265 PRO A N 1
ATOM 2108 C CA . PRO A 1 265 ? -4.887 -13.709 18.825 1.00 59.41 265 PRO A CA 1
ATOM 2109 C C . PRO A 1 265 ? -5.969 -13.285 19.825 1.00 59.41 265 PRO A C 1
ATOM 2111 O O . PRO A 1 265 ? -6.388 -12.126 19.844 1.00 59.41 265 PRO A O 1
ATOM 2114 N N . PRO A 1 266 ? -6.432 -14.232 20.648 1.00 56.84 266 PRO A N 1
ATOM 2115 C CA . PRO A 1 266 ? -7.807 -14.308 21.113 1.00 56.84 266 PRO A CA 1
ATOM 2116 C C . PRO A 1 266 ? -8.267 -13.022 21.792 1.00 56.84 266 PRO A C 1
ATOM 2118 O O . PRO A 1 266 ? -7.806 -12.656 22.875 1.00 56.84 266 PRO A O 1
ATOM 2121 N N . CYS A 1 267 ? -9.226 -12.350 21.157 1.00 59.56 267 CYS A N 1
ATOM 2122 C CA . CYS A 1 267 ? -9.891 -11.206 21.754 1.00 59.56 267 CYS A CA 1
ATOM 2123 C C . CYS A 1 267 ? -10.622 -11.664 23.029 1.00 59.56 267 CYS A C 1
ATOM 2125 O O . CYS A 1 267 ? -11.343 -12.666 23.024 1.00 59.56 267 CYS A O 1
ATOM 2127 N N . ASN A 1 268 ? -10.437 -10.939 24.134 1.00 65.56 268 ASN A N 1
ATOM 2128 C CA . ASN A 1 268 ? -11.169 -11.201 25.372 1.00 65.56 268 ASN A CA 1
ATOM 2129 C C . ASN A 1 268 ? -12.672 -10.997 25.117 1.00 65.56 268 ASN A C 1
ATOM 2131 O O . ASN A 1 268 ? -13.078 -9.931 24.636 1.00 65.56 268 ASN A O 1
ATOM 2135 N N . CYS A 1 269 ? -13.504 -11.989 25.452 1.00 65.06 269 CYS A N 1
ATOM 2136 C CA . CYS A 1 269 ? -14.945 -11.914 25.193 1.00 65.06 269 CYS A CA 1
ATOM 2137 C C . CYS A 1 269 ? -15.616 -10.694 25.870 1.00 65.06 269 CYS A C 1
ATOM 2139 O O . CYS A 1 269 ? -16.623 -10.195 25.370 1.00 65.06 269 CYS A O 1
ATOM 2141 N N . VAL A 1 270 ? -15.052 -10.161 26.965 1.00 66.94 270 VAL A N 1
ATOM 2142 C CA . VAL A 1 270 ? -15.527 -8.925 27.621 1.00 66.94 270 VAL A CA 1
ATOM 2143 C C . VAL A 1 270 ? -15.378 -7.714 26.700 1.00 66.94 270 VAL A C 1
ATOM 2145 O O . VAL A 1 270 ? -16.308 -6.919 26.567 1.00 66.94 270 VAL A O 1
ATOM 2148 N N . HIS A 1 271 ? -14.236 -7.585 26.021 1.00 68.62 271 HIS A N 1
ATOM 2149 C CA . HIS A 1 271 ? -14.014 -6.491 25.079 1.00 68.62 271 HIS A CA 1
ATOM 2150 C C . HIS A 1 271 ? -14.978 -6.595 23.904 1.00 68.62 271 HIS A C 1
ATOM 2152 O O . HIS A 1 271 ? -15.672 -5.627 23.605 1.00 68.62 271 HIS A O 1
ATOM 2158 N N . LEU A 1 272 ? -15.096 -7.788 23.314 1.00 67.31 272 LEU A N 1
ATOM 2159 C CA . LEU A 1 272 ? -16.082 -8.104 22.277 1.00 67.31 272 LEU A CA 1
ATOM 2160 C C . LEU A 1 272 ? -17.501 -7.660 22.662 1.00 67.31 272 LEU A C 1
ATOM 2162 O O . LEU A 1 272 ? -18.163 -6.999 21.864 1.00 67.31 272 LEU A O 1
ATOM 2166 N N . ARG A 1 273 ? -17.945 -7.945 23.894 1.00 67.44 273 ARG A N 1
ATOM 2167 C CA . ARG A 1 273 ? -19.274 -7.549 24.390 1.00 67.44 273 ARG A CA 1
ATOM 2168 C C . ARG A 1 273 ? -19.460 -6.029 24.438 1.00 67.44 273 ARG A C 1
ATOM 2170 O O . ARG A 1 273 ? -20.538 -5.532 24.107 1.00 67.44 273 ARG A O 1
ATOM 2177 N N . ASN A 1 274 ? -18.419 -5.284 24.813 1.00 68.12 274 ASN A N 1
ATOM 2178 C CA . ASN A 1 274 ? -18.454 -3.820 24.817 1.00 68.12 274 ASN A CA 1
ATOM 2179 C C . ASN A 1 274 ? -18.587 -3.260 23.398 1.00 68.12 274 ASN A C 1
ATOM 2181 O O . ASN A 1 274 ? -19.455 -2.419 23.164 1.00 68.12 274 ASN A O 1
ATOM 2185 N N . TYR A 1 275 ? -17.806 -3.775 22.443 1.00 68.81 275 TYR A N 1
ATOM 2186 C CA . TYR A 1 275 ? -17.942 -3.391 21.036 1.00 68.81 275 TYR A CA 1
ATOM 2187 C C . TYR A 1 275 ? -19.356 -3.712 20.518 1.00 68.81 275 TYR A C 1
ATOM 2189 O O . TYR A 1 275 ? -20.015 -2.845 19.946 1.00 68.81 275 TYR A O 1
ATOM 2197 N N . GLN A 1 276 ? -19.871 -4.921 20.783 1.00 67.62 276 GLN A N 1
ATOM 2198 C CA . GLN A 1 276 ? -21.204 -5.372 20.351 1.00 67.62 276 GLN A CA 1
ATOM 2199 C C . GLN A 1 276 ? -22.346 -4.456 20.806 1.00 67.62 276 GLN A C 1
ATOM 2201 O O . GLN A 1 276 ? -23.251 -4.179 20.017 1.00 67.62 276 GLN A O 1
ATOM 2206 N N . ARG A 1 277 ? -22.313 -3.959 22.050 1.00 64.25 277 ARG A N 1
ATOM 2207 C CA . ARG A 1 277 ? -23.317 -2.996 22.531 1.00 64.25 277 ARG A CA 1
ATOM 2208 C C . ARG A 1 277 ? -23.344 -1.749 21.653 1.00 64.25 277 ARG A C 1
ATOM 2210 O O . ARG A 1 277 ? -24.416 -1.366 21.195 1.00 64.25 277 ARG A O 1
ATOM 2217 N N . VAL A 1 278 ? -22.186 -1.173 21.338 1.00 63.03 278 VAL A N 1
ATOM 2218 C CA . VAL A 1 278 ? -22.092 0.019 20.479 1.00 63.03 278 VAL A CA 1
ATOM 2219 C C . VAL A 1 278 ? -22.585 -0.269 19.055 1.00 63.03 278 VAL A C 1
ATOM 2221 O O . VAL A 1 278 ? -23.334 0.522 18.483 1.00 63.03 278 VAL A O 1
ATOM 2224 N N . PHE A 1 279 ? -22.250 -1.432 18.495 1.00 63.38 279 PHE A N 1
ATOM 2225 C CA . PHE A 1 279 ? -22.753 -1.849 17.182 1.00 63.38 279 PHE A CA 1
ATOM 2226 C C . PHE A 1 279 ? -24.280 -1.985 17.128 1.00 63.38 279 PHE A C 1
ATOM 2228 O O . PHE A 1 279 ? -24.904 -1.581 16.148 1.00 63.38 279 PHE A O 1
ATOM 2235 N N . SER A 1 280 ? -24.904 -2.509 18.187 1.00 59.84 280 SER A N 1
ATOM 2236 C CA . SER A 1 280 ? -26.366 -2.651 18.241 1.00 59.84 280 SER A CA 1
ATOM 2237 C C . SER A 1 280 ? -27.102 -1.305 18.199 1.00 59.84 280 SER A C 1
ATOM 2239 O O . SER A 1 280 ? -28.181 -1.216 17.624 1.00 59.84 280 SER A O 1
ATOM 2241 N N . PHE A 1 281 ? -26.491 -0.238 18.727 1.00 57.50 281 PHE A N 1
ATOM 2242 C CA . PHE A 1 281 ? -27.031 1.123 18.638 1.00 57.50 281 PHE A CA 1
ATOM 2243 C C . PHE A 1 281 ? -26.891 1.744 17.243 1.00 57.50 281 PHE A C 1
ATOM 2245 O O . PHE A 1 281 ? -27.636 2.662 16.902 1.00 57.50 281 PHE A O 1
ATOM 2252 N N . THR A 1 282 ? -25.928 1.284 16.440 1.00 55.22 282 THR A N 1
ATOM 2253 C CA . THR A 1 282 ? -25.614 1.882 15.133 1.00 55.22 282 THR A CA 1
ATOM 2254 C C . THR A 1 282 ? -26.371 1.233 13.972 1.00 55.22 282 THR A C 1
ATOM 2256 O O . THR A 1 282 ? -26.651 1.915 12.988 1.00 55.22 282 THR A O 1
ATOM 2259 N N . TYR A 1 283 ? -26.801 -0.027 14.102 1.00 53.00 283 TYR A N 1
ATOM 2260 C CA . TYR A 1 283 ? -27.611 -0.729 13.100 1.00 53.00 283 TYR A CA 1
ATOM 2261 C C . TYR A 1 283 ? -29.052 -0.952 13.590 1.00 53.00 283 TYR A C 1
ATOM 2263 O O . TYR A 1 283 ? -29.338 -1.892 14.324 1.00 53.00 283 TYR A O 1
ATOM 2271 N N . TYR A 1 284 ? -29.989 -0.110 13.136 1.00 45.34 284 TYR A N 1
ATOM 2272 C CA . TYR A 1 284 ? -31.422 -0.224 13.469 1.00 45.34 284 TYR A CA 1
ATOM 2273 C C . TYR A 1 284 ? -32.106 -1.455 12.841 1.00 45.34 284 TYR A C 1
ATOM 2275 O O . TYR A 1 284 ? -33.117 -1.933 13.359 1.00 45.34 284 TYR A O 1
ATOM 2283 N N . ASN A 1 285 ? -31.579 -1.975 11.724 1.00 47.66 285 ASN A N 1
ATOM 2284 C CA . ASN A 1 285 ? -32.241 -3.017 10.940 1.00 47.66 285 ASN A CA 1
ATOM 2285 C C . ASN A 1 285 ? -31.631 -4.407 11.199 1.00 47.66 285 ASN A C 1
ATOM 2287 O O . ASN A 1 285 ? -30.609 -4.791 10.629 1.00 47.66 285 ASN A O 1
ATOM 2291 N N . LYS A 1 286 ? -32.291 -5.155 12.089 1.00 45.81 286 LYS A N 1
ATOM 2292 C CA . LYS A 1 286 ? -31.838 -6.403 12.736 1.00 45.81 286 LYS A CA 1
ATOM 2293 C C . LYS A 1 286 ? -31.561 -7.581 11.786 1.00 45.81 286 LYS A C 1
ATOM 2295 O O . LYS A 1 286 ? -30.860 -8.506 12.177 1.00 45.81 286 LYS A O 1
ATOM 2300 N N . ASN A 1 287 ? -32.079 -7.534 10.555 1.00 43.16 287 ASN A N 1
ATOM 2301 C CA . ASN A 1 287 ? -32.018 -8.636 9.581 1.00 43.16 287 ASN A CA 1
ATOM 2302 C C . ASN A 1 287 ? -31.072 -8.379 8.392 1.00 43.16 287 ASN A C 1
ATOM 2304 O O . ASN A 1 287 ? -30.965 -9.227 7.513 1.00 43.16 287 ASN A O 1
ATOM 2308 N N . LEU A 1 288 ? -30.398 -7.225 8.348 1.00 42.94 288 LEU A N 1
ATOM 2309 C CA . LEU A 1 288 ? -29.507 -6.833 7.244 1.00 42.94 288 LEU A CA 1
ATOM 2310 C C . LEU A 1 288 ? -28.050 -6.647 7.680 1.00 42.94 288 LEU A C 1
ATOM 2312 O O . LEU A 1 288 ? -27.226 -6.262 6.856 1.00 42.94 288 LEU A O 1
ATOM 2316 N N . SER A 1 289 ? -27.712 -6.906 8.951 1.00 44.28 289 SER A N 1
ATOM 2317 C CA . SER A 1 289 ? -26.317 -6.837 9.390 1.00 44.28 289 SER A CA 1
ATOM 2318 C C . SER A 1 289 ? -25.530 -7.973 8.721 1.00 44.28 289 SER A C 1
ATOM 2320 O O . SER A 1 289 ? -25.789 -9.141 9.020 1.00 44.28 289 SER A O 1
ATOM 2322 N N . PRO A 1 290 ? -24.557 -7.680 7.842 1.00 41.94 290 PRO A N 1
ATOM 2323 C CA . PRO A 1 290 ? -23.805 -8.708 7.118 1.00 41.94 290 PRO A CA 1
ATOM 2324 C C . PRO A 1 290 ? -22.847 -9.519 8.010 1.00 41.94 290 PRO A C 1
ATOM 2326 O O . PRO A 1 290 ? -22.068 -10.336 7.523 1.00 41.94 290 PRO A O 1
ATOM 2329 N N . LEU A 1 291 ? -22.844 -9.243 9.315 1.00 46.94 291 LEU A N 1
ATOM 2330 C CA . LEU A 1 291 ? -21.812 -9.642 10.261 1.00 46.94 291 LEU A CA 1
ATOM 2331 C C . LEU A 1 291 ? -22.183 -10.889 11.077 1.00 46.94 291 LEU A C 1
ATOM 2333 O O . LEU A 1 291 ? -21.539 -11.168 12.084 1.00 46.94 291 LEU A O 1
ATOM 2337 N N . TYR A 1 292 ? -23.189 -11.654 10.645 1.00 48.31 292 TYR A N 1
ATOM 2338 C CA . TYR A 1 292 ? -23.665 -12.892 11.279 1.00 48.31 292 TYR A CA 1
ATOM 2339 C C . TYR A 1 292 ? -22.640 -14.042 11.153 1.00 48.31 292 TYR A C 1
ATOM 2341 O O . TYR A 1 292 ? -22.904 -15.078 10.546 1.00 48.31 292 TYR A O 1
ATOM 2349 N N . GLN A 1 293 ? -21.430 -13.856 11.681 1.00 53.91 293 GLN A N 1
ATOM 2350 C CA . GLN A 1 293 ? -20.356 -14.843 11.647 1.00 53.91 293 GLN A CA 1
ATOM 2351 C C . GLN A 1 293 ? -19.973 -15.298 13.056 1.00 53.91 293 GLN A C 1
ATOM 2353 O O . GLN A 1 293 ? -19.903 -14.528 14.012 1.00 53.91 293 GLN A O 1
ATOM 2358 N N . THR A 1 294 ? -19.737 -16.596 13.200 1.00 53.59 294 THR A N 1
ATOM 2359 C CA . THR A 1 294 ? -19.228 -17.200 14.434 1.00 53.59 294 THR A CA 1
ATOM 2360 C C . THR A 1 294 ? -17.748 -16.869 14.600 1.00 53.59 294 THR A C 1
ATOM 2362 O O . THR A 1 294 ? -16.968 -17.135 13.690 1.00 53.59 294 THR A O 1
ATOM 2365 N N . THR A 1 295 ? -17.352 -16.347 15.761 1.00 58.75 295 THR A N 1
ATOM 2366 C CA . THR A 1 295 ? -15.945 -16.162 16.142 1.00 58.75 295 THR A CA 1
ATOM 2367 C C . THR A 1 295 ? -15.594 -16.948 17.405 1.00 58.75 295 THR A C 1
ATOM 2369 O O . THR A 1 295 ? -16.465 -17.286 18.204 1.00 58.75 295 THR A O 1
ATOM 2372 N N . THR A 1 296 ? -14.315 -17.248 17.601 1.00 56.31 296 THR A N 1
ATOM 2373 C CA . THR A 1 296 ? -13.760 -17.814 18.836 1.00 56.31 296 THR A CA 1
ATOM 2374 C C . THR A 1 296 ? -13.195 -16.700 19.712 1.00 56.31 296 THR A C 1
ATOM 2376 O O . THR A 1 296 ? -12.372 -15.914 19.251 1.00 56.31 296 THR A O 1
ATOM 2379 N N . CYS A 1 297 ? -13.589 -16.642 20.981 1.00 59.72 297 CYS A N 1
ATOM 2380 C CA . CYS A 1 297 ? -13.028 -15.714 21.963 1.00 59.72 297 CYS A CA 1
ATOM 2381 C C . CYS A 1 297 ? -12.625 -16.455 23.244 1.00 59.72 297 CYS A C 1
ATOM 2383 O O . CYS A 1 297 ? -13.065 -17.581 23.480 1.00 59.72 297 CYS A O 1
ATOM 2385 N N . ILE A 1 298 ? -11.768 -15.844 24.067 1.00 59.38 298 ILE A N 1
ATOM 2386 C CA . ILE A 1 298 ? -11.336 -16.432 25.345 1.00 59.38 298 ILE A CA 1
ATOM 2387 C C . ILE A 1 298 ? -12.024 -15.727 26.512 1.00 59.38 298 ILE A C 1
ATOM 2389 O O . ILE A 1 298 ? -11.974 -14.499 26.633 1.00 59.38 298 ILE A O 1
ATOM 2393 N N . LEU A 1 299 ? -12.649 -16.526 27.375 1.00 60.34 299 LEU A N 1
ATOM 2394 C CA . LEU A 1 299 ? -13.081 -16.156 28.718 1.00 60.34 299 LEU A CA 1
ATOM 2395 C C . LEU A 1 299 ? -12.075 -16.670 29.763 1.00 60.34 299 LEU A C 1
ATOM 2397 O O . LEU A 1 299 ? -11.297 -17.582 29.478 1.00 60.34 299 LEU A O 1
ATOM 2401 N N . PRO A 1 300 ? -12.122 -16.155 31.008 1.00 56.31 300 PRO A N 1
ATOM 2402 C CA . PRO A 1 300 ? -11.293 -16.652 32.110 1.00 56.31 300 PRO A CA 1
ATOM 2403 C C . PRO A 1 300 ? -11.396 -18.168 32.365 1.00 56.31 300 PRO A C 1
ATOM 2405 O O . PRO A 1 300 ? -10.492 -18.746 32.955 1.00 56.31 300 PRO A O 1
ATOM 2408 N N . ASN A 1 301 ? -12.482 -18.811 31.926 1.00 66.69 301 ASN A N 1
ATOM 2409 C CA . ASN A 1 301 ? -12.758 -20.240 32.091 1.00 66.69 301 ASN A CA 1
ATOM 2410 C C . ASN A 1 301 ? -12.555 -21.083 30.812 1.00 66.69 301 ASN A C 1
ATOM 2412 O O . ASN A 1 301 ? -12.881 -22.267 30.829 1.00 66.69 301 ASN A O 1
ATOM 2416 N N . GLY A 1 302 ? -12.031 -20.513 29.717 1.00 67.06 302 GLY A N 1
ATOM 2417 C CA . GLY A 1 302 ? -11.711 -21.257 28.492 1.00 67.06 302 GLY A CA 1
ATOM 2418 C C . GLY A 1 302 ? -12.056 -20.533 27.186 1.00 67.06 302 GLY A C 1
ATOM 2419 O O . GLY A 1 302 ? -12.437 -19.363 27.170 1.00 67.06 302 GLY A O 1
ATOM 2420 N N . ILE A 1 303 ? -11.904 -21.246 26.067 1.00 62.00 303 ILE A N 1
ATOM 2421 C CA . ILE A 1 303 ? -12.265 -20.768 24.722 1.00 62.00 303 ILE A CA 1
ATOM 2422 C C . ILE A 1 303 ? -13.763 -21.007 24.497 1.00 62.00 303 ILE A C 1
ATOM 2424 O O . ILE A 1 303 ? -14.247 -22.117 24.710 1.00 62.00 303 ILE A O 1
ATOM 2428 N N . ILE A 1 304 ? -14.492 -19.991 24.027 1.00 60.91 304 ILE A N 1
ATOM 2429 C CA . ILE A 1 304 ? -15.912 -20.092 23.667 1.00 60.91 304 ILE A CA 1
ATOM 2430 C C . ILE A 1 304 ? -16.132 -19.596 22.234 1.00 60.91 304 ILE A C 1
ATOM 2432 O O . ILE A 1 304 ? -15.557 -18.597 21.800 1.00 60.91 304 ILE A O 1
ATOM 2436 N N . HIS A 1 305 ? -17.010 -20.284 21.500 1.00 55.31 305 HIS A N 1
ATOM 2437 C CA . HIS A 1 305 ? -17.554 -19.787 20.239 1.00 55.31 305 HIS A CA 1
ATOM 2438 C C . HIS A 1 305 ? -18.645 -18.746 20.522 1.00 55.31 305 HIS A C 1
ATOM 2440 O O . HIS A 1 305 ? -19.725 -19.079 21.008 1.00 55.31 305 HIS A O 1
ATOM 2446 N N . ALA A 1 306 ? -18.375 -17.482 20.210 1.00 52.62 306 ALA A N 1
ATOM 2447 C CA . ALA A 1 306 ? -19.351 -16.406 20.263 1.00 52.62 306 ALA A CA 1
ATOM 2448 C C . ALA A 1 306 ? -19.952 -16.184 18.870 1.00 52.62 306 ALA A C 1
ATOM 2450 O O . ALA A 1 306 ? -19.240 -16.069 17.871 1.00 52.62 306 ALA A O 1
ATOM 2451 N N . ARG A 1 307 ? -21.280 -16.081 18.784 1.00 51.66 307 ARG A N 1
ATOM 2452 C CA . ARG A 1 307 ? -21.920 -15.523 17.589 1.00 51.66 307 ARG A CA 1
ATOM 2453 C C . ARG A 1 307 ? -21.780 -14.014 17.654 1.00 51.66 307 ARG A C 1
ATOM 2455 O O . ARG A 1 307 ? -22.303 -13.379 18.570 1.00 51.66 307 ARG A O 1
ATOM 2462 N N . LEU A 1 308 ? -21.053 -13.439 16.704 1.00 51.59 308 LEU A N 1
ATOM 2463 C CA . LEU A 1 308 ? -21.044 -11.996 16.558 1.00 51.59 308 LEU A CA 1
ATOM 2464 C C . LEU A 1 308 ? -22.458 -11.549 16.169 1.00 51.59 308 LEU A C 1
ATOM 2466 O O . LEU A 1 308 ? -23.050 -12.082 15.234 1.00 51.59 308 LEU A O 1
ATOM 2470 N N . PHE A 1 309 ? -22.991 -10.579 16.914 1.00 51.59 309 PHE A N 1
ATOM 2471 C CA . PHE A 1 309 ? -24.250 -9.889 16.610 1.00 51.59 309 PHE A CA 1
ATOM 2472 C C . PHE A 1 309 ? -25.545 -10.722 16.728 1.00 51.59 309 PHE A C 1
ATOM 2474 O O . PHE A 1 309 ? -26.556 -10.355 16.134 1.00 51.59 309 PHE A O 1
ATOM 2481 N N . ASP A 1 310 ? -25.580 -11.786 17.546 1.00 42.00 310 ASP A N 1
ATOM 2482 C CA . ASP A 1 310 ? -26.859 -12.395 17.958 1.00 42.00 310 ASP A CA 1
ATOM 2483 C C . ASP A 1 310 ? -27.413 -11.664 19.189 1.00 42.00 310 ASP A C 1
ATOM 2485 O O . ASP A 1 310 ? -26.898 -11.819 20.298 1.00 42.00 310 ASP A O 1
ATOM 2489 N N . TYR A 1 311 ? -28.483 -10.881 19.020 1.00 36.78 311 TYR A N 1
ATOM 2490 C CA . TYR A 1 311 ? -29.123 -10.173 20.136 1.00 36.78 311 TYR A CA 1
ATOM 2491 C C . TYR A 1 311 ? -29.581 -11.128 21.262 1.00 36.78 311 TYR A C 1
ATOM 2493 O O . TYR A 1 311 ? -29.717 -10.707 22.407 1.00 36.78 311 TYR A O 1
ATOM 2501 N N . ARG A 1 312 ? -29.788 -12.422 20.972 1.00 38.72 312 ARG A N 1
ATOM 2502 C CA . ARG A 1 312 ? -30.169 -13.430 21.978 1.00 38.72 312 ARG A CA 1
ATOM 2503 C C . ARG A 1 312 ? -29.040 -13.788 22.939 1.00 38.72 312 ARG A C 1
ATOM 2505 O O . ARG A 1 312 ? -29.314 -14.349 23.986 1.00 38.72 312 ARG A O 1
ATOM 2512 N N . THR A 1 313 ? -27.797 -13.429 22.617 1.00 37.72 313 THR A N 1
ATOM 2513 C CA . THR A 1 313 ? -26.653 -13.559 23.539 1.00 37.72 313 THR A CA 1
ATOM 2514 C C . THR A 1 313 ? -26.507 -12.367 24.498 1.00 37.72 313 THR A C 1
ATOM 2516 O O . THR A 1 313 ? -25.570 -12.319 25.296 1.00 37.72 313 THR A O 1
ATOM 2519 N N . PHE A 1 314 ? -27.421 -11.388 24.440 1.00 36.16 314 PHE A N 1
ATOM 2520 C CA . PHE A 1 314 ? -27.399 -10.219 25.326 1.00 36.16 314 PHE A CA 1
ATOM 2521 C C . PHE A 1 314 ? -28.064 -10.453 26.686 1.00 36.16 314 PHE A C 1
ATOM 2523 O O . PHE A 1 314 ? -27.800 -9.656 27.590 1.00 36.16 314 PHE A O 1
ATOM 2530 N N . PHE A 1 315 ? -28.857 -11.517 26.835 1.00 34.62 315 PHE A N 1
ATOM 2531 C CA . PHE A 1 315 ? -29.530 -11.889 28.079 1.00 34.62 315 PHE A CA 1
ATOM 2532 C C . PHE A 1 315 ? -28.917 -13.157 28.664 1.00 34.62 315 PHE A C 1
ATOM 2534 O O . PHE A 1 315 ? -28.783 -14.140 27.904 1.00 34.62 315 PHE A O 1
#

Secondary structure (DSSP, 8-state):
------------B----SSS---BPBPTTSSSEEEE-SSEEEEES--TT--PPP---TTS-----EEEEET--SS--TTGGG-TT-SEEE-TTS---GGG---TT-TT-SEEE-TTS---S---GGGTT-TT--EEE-TTS---EEEGGGTTT-TT--EEE-TTB---EEESHHHHHT-TT--EEE--BSSS-BEESSPPPHHHHHHHHHHHHHTT--BEEE-SSB-HHHHS--HHHHTTS-HHHHHHHHHHB-HHHHHHHHHSTT-BHHHHHHHHHHHHHH---TT--TT--EEEEEETTEEEEEETT-GGGG-

Sequence (315 aa):
MCKVRQLLIFLSCLFTSTNSTNVSSCISNTPCKCLLTEDSFTLLNCSYSLPDLPIFNSNTSLNITKIIARHALIRWPLHLCSYSNIEILDLSGSYLDAQYMDLSCVSQLLFLNLSNTQIRKIPNFRRYGLKNLQTLDLSNNQIEVLDGSLLRSLNNLVTLNVENNPLKYIDYFDYILGLSSLESINLMSSSSTLTTKKQLSAIQWTNLAHKWNSSNKYFSIRTNTFSLQSIFPNPDQFQMIPLDSMKIIFQTLSNSTFTTLFSTPPCNCVHLRNYQRVFSFTYYNKNLSPLYQTTTCILPNGIIHARLFDYRTFF

Organism: NCBI:txid392030